Protein AF-A0AAD0PWU6-F1 (afdb_monomer)

Organism: NCBI:txid629260

Sequence (234 aa):
MNPLRVVLLNPCLIATPLNFRKWLRDKLDHYEKAGVVGGERVTGILFLTKQYKGSLGTKSLDKMLKSTLLRRPWVEGFSIVSSEKPLTDEEAQEFLDQVQSDYRIQEQMRELEERDPMPDVDTDEIVDTLLGYLPEQLLADGTIDHQVEPTCVVRKARESDFADTLNGLNGYTPGQWFVMGSNASDQSVRLSSPFENEAEATDYAQREHGTSVFKQAAEIQLAHLREQIETLAS

Structure (mmCIF, N/CA/C/O backbone):
data_AF-A0AAD0PWU6-F1
#
_entry.id   AF-A0AAD0PWU6-F1
#
loop_
_atom_site.group_PDB
_atom_site.id
_atom_site.type_symbol
_atom_site.label_atom_id
_atom_site.label_alt_id
_atom_site.label_comp_id
_atom_site.label_asym_id
_atom_site.label_entity_id
_atom_site.label_seq_id
_atom_site.pdbx_PDB_ins_code
_atom_site.Cartn_x
_atom_site.Cartn_y
_atom_site.Cartn_z
_atom_site.occupancy
_atom_site.B_iso_or_equiv
_atom_site.auth_seq_id
_atom_site.auth_comp_id
_atom_site.auth_asym_id
_atom_site.auth_atom_id
_atom_site.pdbx_PDB_model_num
ATOM 1 N N . MET A 1 1 ? -0.483 -17.530 -9.084 1.00 34.16 1 MET A N 1
ATOM 2 C CA . MET A 1 1 ? -0.760 -16.988 -10.438 1.00 34.16 1 MET A CA 1
ATOM 3 C C . MET A 1 1 ? 0.413 -17.334 -11.354 1.00 34.16 1 MET A C 1
ATOM 5 O O . MET A 1 1 ? 1.472 -17.657 -10.835 1.00 34.16 1 MET A O 1
ATOM 9 N N . ASN A 1 2 ? 0.243 -17.351 -12.682 1.00 33.03 2 ASN A N 1
ATOM 10 C CA . ASN A 1 2 ? 1.374 -17.582 -13.596 1.00 33.03 2 ASN A CA 1
ATOM 11 C C . ASN A 1 2 ? 2.338 -16.383 -13.543 1.00 33.03 2 ASN A C 1
ATOM 13 O O . ASN A 1 2 ? 1.852 -15.253 -13.478 1.00 33.03 2 ASN A O 1
ATOM 17 N N . PRO A 1 3 ? 3.666 -16.597 -13.592 1.00 44.44 3 PRO A N 1
ATOM 18 C CA . PRO A 1 3 ? 4.634 -15.507 -13.567 1.00 44.44 3 PRO A CA 1
ATOM 19 C C . PRO A 1 3 ? 4.356 -14.536 -14.719 1.00 44.44 3 PRO A C 1
ATOM 21 O O . PRO A 1 3 ? 4.195 -14.959 -15.866 1.00 44.44 3 PRO A O 1
ATOM 24 N N . LEU A 1 4 ? 4.289 -13.240 -14.407 1.00 52.53 4 LEU A N 1
ATOM 25 C CA . LEU A 1 4 ? 4.128 -12.158 -15.378 1.00 52.53 4 LEU A CA 1
ATOM 26 C C . LEU A 1 4 ? 5.251 -12.237 -16.420 1.00 52.53 4 LEU A C 1
ATOM 28 O O . LEU A 1 4 ? 6.372 -11.782 -16.191 1.00 52.53 4 LEU A O 1
ATOM 32 N N . ARG A 1 5 ? 4.961 -12.815 -17.588 1.00 70.31 5 ARG A N 1
ATOM 33 C CA . ARG A 1 5 ? 5.891 -12.769 -18.714 1.00 70.31 5 ARG A CA 1
ATOM 34 C C . ARG A 1 5 ? 5.872 -11.369 -19.295 1.00 70.31 5 ARG A C 1
ATOM 36 O O . ARG A 1 5 ? 4.858 -10.900 -19.811 1.00 70.31 5 ARG A O 1
ATOM 43 N N . VAL A 1 6 ? 7.011 -10.698 -19.204 1.00 77.88 6 VAL A N 1
ATOM 44 C CA . VAL A 1 6 ? 7.200 -9.355 -19.741 1.00 77.88 6 VAL A CA 1
ATOM 45 C C . VAL A 1 6 ? 8.147 -9.390 -20.930 1.00 77.88 6 VAL A C 1
ATOM 47 O O . VAL A 1 6 ? 9.069 -10.201 -20.981 1.00 77.88 6 VAL A O 1
ATOM 50 N N . VAL A 1 7 ? 7.922 -8.501 -21.895 1.00 83.88 7 VAL A N 1
ATOM 51 C CA . VAL A 1 7 ? 8.863 -8.263 -22.996 1.00 83.88 7 VAL A CA 1
ATOM 52 C C . VAL A 1 7 ? 9.396 -6.839 -22.914 1.00 83.88 7 VAL A C 1
ATOM 54 O O . VAL A 1 7 ? 8.629 -5.881 -22.787 1.00 83.88 7 VAL A O 1
ATOM 57 N N . LEU A 1 8 ? 10.719 -6.706 -22.983 1.00 83.94 8 LEU A N 1
ATOM 58 C CA . LEU A 1 8 ? 11.417 -5.429 -22.891 1.00 83.94 8 LEU A CA 1
ATOM 59 C C . LEU A 1 8 ? 11.345 -4.677 -24.226 1.00 83.94 8 LEU A C 1
ATOM 61 O O . LEU A 1 8 ? 11.710 -5.185 -25.287 1.00 83.94 8 LEU A O 1
ATOM 65 N N . LEU A 1 9 ? 10.882 -3.430 -24.180 1.00 87.81 9 LEU A N 1
ATOM 66 C CA . LEU A 1 9 ? 10.783 -2.546 -25.334 1.00 87.81 9 LEU A CA 1
ATOM 67 C C . LEU A 1 9 ? 11.529 -1.240 -25.029 1.00 87.81 9 LEU A C 1
ATOM 69 O O . LEU A 1 9 ? 10.985 -0.332 -24.408 1.00 87.81 9 LEU A O 1
ATOM 73 N N . ASN A 1 10 ? 12.766 -1.122 -25.510 1.00 88.69 10 ASN A N 1
ATOM 74 C CA . ASN A 1 10 ? 13.619 0.043 -25.272 1.00 88.69 10 ASN A CA 1
ATOM 75 C C . ASN A 1 10 ? 14.008 0.758 -26.587 1.00 88.69 10 ASN A C 1
ATOM 77 O O . ASN A 1 10 ? 15.042 0.476 -27.189 1.00 88.69 10 ASN A O 1
ATOM 81 N N . PRO A 1 11 ? 13.160 1.662 -27.108 1.00 85.50 11 PRO A N 1
ATOM 82 C CA . PRO A 1 11 ? 13.411 2.334 -28.383 1.00 85.50 11 PRO A CA 1
ATOM 83 C C . PRO A 1 11 ? 14.425 3.481 -28.305 1.00 85.50 11 PRO A C 1
ATOM 85 O O . PRO A 1 11 ? 14.926 3.891 -29.350 1.00 85.50 11 PRO A O 1
ATOM 88 N N . CYS A 1 12 ? 14.700 4.059 -27.130 1.00 79.62 12 CYS A N 1
ATOM 89 C CA . CYS A 1 12 ? 15.300 5.398 -27.029 1.00 79.62 12 CYS A CA 1
ATOM 90 C C . CYS A 1 12 ? 16.729 5.530 -27.574 1.00 79.62 12 CYS A C 1
ATOM 92 O O . CYS A 1 12 ? 17.147 6.652 -27.857 1.00 79.62 12 CYS A O 1
ATOM 94 N N . LEU A 1 13 ? 17.445 4.420 -27.765 1.00 79.38 13 LEU A N 1
ATOM 95 C CA . LEU A 1 13 ? 18.784 4.396 -28.364 1.00 79.38 13 LEU A CA 1
ATOM 96 C C . LEU A 1 13 ? 18.805 3.963 -29.840 1.00 79.38 13 LEU A C 1
ATOM 98 O O . LEU A 1 13 ? 19.805 4.163 -30.522 1.00 79.38 13 LEU A O 1
ATOM 102 N N . ILE A 1 14 ? 17.716 3.380 -30.348 1.00 80.69 14 ILE A N 1
ATOM 103 C CA . ILE A 1 14 ? 17.706 2.647 -31.630 1.00 80.69 14 ILE A CA 1
ATOM 104 C C . ILE A 1 14 ? 16.584 3.068 -32.586 1.00 80.69 14 ILE A C 1
ATOM 106 O O . ILE A 1 14 ? 16.618 2.755 -33.777 1.00 80.69 14 ILE A O 1
ATOM 110 N N . ALA A 1 15 ? 15.586 3.796 -32.092 1.00 84.31 15 ALA A N 1
ATOM 111 C CA . ALA A 1 15 ? 14.447 4.269 -32.860 1.00 84.31 15 ALA A CA 1
ATOM 112 C C . ALA A 1 15 ? 14.184 5.742 -32.557 1.00 84.31 15 ALA A C 1
ATOM 114 O O . ALA A 1 15 ? 14.189 6.170 -31.408 1.00 84.31 15 ALA A O 1
ATOM 115 N N . THR A 1 16 ? 13.878 6.526 -33.582 1.00 86.00 16 THR A N 1
ATOM 116 C CA . THR A 1 16 ? 13.398 7.902 -33.439 1.00 86.00 16 THR A CA 1
ATOM 117 C C . THR A 1 16 ? 11.874 7.921 -33.286 1.00 86.00 16 THR A C 1
ATOM 119 O O . THR A 1 16 ? 11.193 6.989 -33.726 1.00 86.00 16 THR A O 1
ATOM 122 N N . PRO A 1 17 ? 11.279 9.003 -32.752 1.00 86.12 17 PRO A N 1
ATOM 123 C CA . PRO A 1 17 ? 9.821 9.119 -32.674 1.00 86.12 17 PRO A CA 1
ATOM 124 C C . PRO A 1 17 ? 9.106 8.892 -34.022 1.00 86.12 17 PRO A C 1
ATOM 126 O O . PRO A 1 17 ? 8.005 8.349 -34.064 1.00 86.12 17 PRO A O 1
ATOM 129 N N . LEU A 1 18 ? 9.752 9.243 -35.141 1.00 84.06 18 LEU A N 1
ATOM 130 C CA . LEU A 1 18 ? 9.203 9.080 -36.491 1.00 84.06 18 LEU A CA 1
ATOM 131 C C . LEU A 1 18 ? 9.123 7.617 -36.945 1.00 84.06 18 LEU A C 1
ATOM 133 O O . LEU A 1 18 ? 8.189 7.244 -37.656 1.00 84.06 18 LEU A O 1
ATOM 137 N N . ASN A 1 19 ? 10.088 6.781 -36.555 1.00 87.88 19 ASN A N 1
ATOM 138 C CA . ASN A 1 19 ? 10.131 5.372 -36.954 1.00 87.88 19 ASN A CA 1
ATOM 139 C C . ASN A 1 19 ? 9.641 4.413 -35.853 1.00 87.88 19 ASN A C 1
ATOM 141 O O . ASN A 1 19 ? 9.528 3.212 -36.112 1.00 87.88 19 ASN A O 1
ATOM 145 N N . PHE A 1 20 ? 9.260 4.939 -34.682 1.00 90.56 20 PHE A N 1
ATOM 146 C CA . PHE A 1 20 ? 8.778 4.187 -33.520 1.00 90.56 20 PHE A CA 1
ATOM 147 C C . PHE A 1 20 ? 7.741 3.117 -33.876 1.00 90.56 20 PHE A C 1
ATOM 149 O O . PHE A 1 20 ? 7.849 1.969 -33.460 1.00 90.56 20 PHE A O 1
ATOM 156 N N . ARG A 1 21 ? 6.747 3.458 -34.704 1.00 89.38 21 ARG A N 1
ATOM 157 C CA . ARG A 1 21 ? 5.675 2.522 -35.078 1.00 89.38 21 ARG A CA 1
ATOM 158 C C . ARG A 1 21 ? 6.177 1.313 -35.865 1.00 89.38 21 ARG A C 1
ATOM 160 O O . ARG A 1 21 ? 5.641 0.216 -35.714 1.00 89.38 21 ARG A O 1
ATOM 167 N N . LYS A 1 22 ? 7.143 1.535 -36.758 1.00 90.75 22 LYS A N 1
ATOM 168 C CA . LYS A 1 22 ? 7.770 0.463 -37.532 1.00 90.75 22 LYS A CA 1
ATOM 169 C C . LYS A 1 22 ? 8.629 -0.385 -36.599 1.00 90.75 22 LYS A C 1
ATOM 171 O O . LYS A 1 22 ? 8.432 -1.590 -36.546 1.00 90.75 22 LYS A O 1
ATOM 176 N N . TRP A 1 23 ? 9.471 0.264 -35.800 1.00 93.06 23 TRP A N 1
ATOM 177 C CA . TRP A 1 23 ? 10.320 -0.401 -34.817 1.00 93.06 23 TRP A CA 1
ATOM 178 C C . TRP A 1 23 ? 9.523 -1.292 -33.852 1.00 93.06 23 TRP A C 1
ATOM 180 O O . TRP A 1 23 ? 9.857 -2.460 -33.686 1.00 93.06 23 TRP A O 1
ATOM 190 N N . LEU A 1 24 ? 8.426 -0.782 -33.281 1.00 91.75 24 LEU A N 1
ATOM 191 C CA . LEU A 1 24 ? 7.579 -1.529 -32.347 1.00 91.75 24 LEU A CA 1
ATOM 192 C C . LEU A 1 24 ? 7.010 -2.789 -33.003 1.00 91.75 24 LEU A C 1
ATOM 194 O O . LEU A 1 24 ? 6.984 -3.857 -32.398 1.00 91.75 24 LEU A O 1
ATOM 198 N N . ARG A 1 25 ? 6.569 -2.676 -34.259 1.00 91.62 25 ARG A N 1
ATOM 199 C CA . ARG A 1 25 ? 6.074 -3.822 -35.023 1.00 91.62 25 ARG A CA 1
ATOM 200 C C . ARG A 1 25 ? 7.171 -4.864 -35.212 1.00 91.62 25 ARG A C 1
ATOM 202 O O . ARG A 1 25 ? 6.935 -6.015 -34.855 1.00 91.62 25 ARG A O 1
ATOM 209 N N . ASP A 1 26 ? 8.327 -4.437 -35.715 1.00 91.56 26 ASP A N 1
ATOM 210 C CA . ASP A 1 26 ? 9.456 -5.305 -36.053 1.00 91.56 26 ASP A CA 1
ATOM 211 C C . ASP A 1 26 ? 9.999 -6.020 -34.802 1.00 91.56 26 ASP A C 1
ATOM 213 O O . ASP A 1 26 ? 10.274 -7.219 -34.836 1.00 91.56 26 ASP A O 1
ATOM 217 N N . LYS A 1 27 ? 10.085 -5.316 -33.665 1.00 88.31 27 LYS A N 1
ATOM 218 C CA . LYS A 1 27 ? 10.531 -5.886 -32.384 1.00 88.31 27 LYS A CA 1
ATOM 219 C C . LYS A 1 27 ? 9.545 -6.930 -31.851 1.00 88.31 27 LYS A C 1
ATOM 221 O O . LYS A 1 27 ? 9.963 -7.993 -31.408 1.00 88.31 27 LYS A O 1
ATOM 226 N N . LEU A 1 28 ? 8.240 -6.672 -31.937 1.00 89.94 28 LEU A N 1
ATOM 227 C CA . LEU A 1 28 ? 7.225 -7.648 -31.525 1.00 89.94 28 LEU A CA 1
ATOM 228 C C . LEU A 1 28 ? 7.170 -8.863 -32.467 1.00 89.94 28 LEU A C 1
ATOM 230 O O . LEU A 1 28 ? 7.013 -9.982 -31.991 1.00 89.94 28 LEU A O 1
ATOM 234 N N . ASP A 1 29 ? 7.367 -8.671 -33.777 1.00 89.00 29 ASP A N 1
ATOM 235 C CA . ASP A 1 29 ? 7.507 -9.784 -34.732 1.00 89.00 29 ASP A CA 1
ATOM 236 C C . ASP A 1 29 ? 8.734 -10.642 -34.420 1.00 89.00 29 ASP A C 1
ATOM 238 O O . ASP A 1 29 ? 8.704 -11.860 -34.590 1.00 89.00 29 ASP A O 1
ATOM 242 N N . HIS A 1 30 ? 9.823 -10.015 -33.973 1.00 87.75 30 HIS A N 1
ATOM 243 C CA . HIS A 1 30 ? 11.014 -10.732 -33.541 1.00 87.75 30 HIS A CA 1
ATOM 244 C C . HIS A 1 30 ? 10.723 -11.618 -32.323 1.00 87.75 30 HIS A C 1
ATOM 246 O O . HIS A 1 30 ? 11.070 -12.794 -32.359 1.00 87.75 30 HIS A O 1
ATOM 252 N N . TYR A 1 31 ? 10.030 -11.107 -31.298 1.00 85.06 31 TYR A N 1
ATOM 253 C CA . TYR A 1 31 ? 9.632 -11.910 -30.131 1.00 85.06 31 TYR A CA 1
ATOM 254 C C . TYR A 1 31 ? 8.728 -13.090 -30.495 1.00 85.06 31 TYR A C 1
ATOM 256 O O . TYR A 1 31 ? 8.906 -14.192 -29.975 1.00 85.06 31 TYR A O 1
ATOM 264 N N . GLU A 1 32 ? 7.796 -12.870 -31.419 1.00 84.06 32 GLU A N 1
ATOM 265 C CA . GLU A 1 32 ? 6.898 -13.907 -31.924 1.00 84.06 32 GLU A CA 1
ATOM 266 C C . GLU A 1 32 ? 7.663 -15.016 -32.654 1.00 84.06 32 GLU A C 1
ATOM 268 O O . GLU A 1 32 ? 7.503 -16.196 -32.346 1.00 84.06 32 GLU A O 1
ATOM 273 N N . LYS A 1 33 ? 8.572 -14.645 -33.561 1.00 84.88 33 LYS A N 1
ATOM 274 C CA . LYS A 1 33 ? 9.395 -15.598 -34.325 1.00 84.88 33 LYS A CA 1
ATOM 275 C C . LYS A 1 33 ? 10.442 -16.314 -33.479 1.00 84.88 33 LYS A C 1
ATOM 277 O O . LYS A 1 33 ? 10.762 -17.462 -33.766 1.00 84.88 33 LYS A O 1
ATOM 282 N N . ALA A 1 34 ? 10.982 -15.645 -32.465 1.00 80.62 34 ALA A N 1
ATOM 283 C CA . ALA A 1 34 ? 11.964 -16.214 -31.547 1.00 80.62 34 ALA A CA 1
ATOM 284 C C . ALA A 1 34 ? 11.338 -17.178 -30.522 1.00 80.62 34 ALA A C 1
ATOM 286 O O . ALA A 1 34 ? 12.056 -17.746 -29.706 1.00 80.62 34 ALA A O 1
ATOM 287 N N . GLY A 1 35 ? 10.012 -17.364 -30.540 1.00 72.94 35 GLY A N 1
ATOM 288 C CA . GLY A 1 35 ? 9.316 -18.289 -29.644 1.00 72.94 35 GLY A CA 1
ATOM 289 C C . GLY A 1 35 ? 9.224 -17.811 -28.193 1.00 72.94 35 GLY A C 1
ATOM 290 O O . GLY A 1 35 ? 8.770 -18.564 -27.338 1.00 72.94 35 GLY A O 1
ATOM 291 N N . VAL A 1 36 ? 9.589 -16.556 -27.911 1.00 71.06 36 VAL A N 1
ATOM 292 C CA . VAL A 1 36 ? 9.588 -15.972 -26.554 1.00 71.06 36 VAL A CA 1
ATOM 293 C C . VAL A 1 36 ? 8.176 -15.950 -25.948 1.00 71.06 36 VAL A C 1
ATOM 295 O O . VAL A 1 36 ? 8.002 -16.028 -24.735 1.00 71.06 36 VAL A O 1
ATOM 298 N N . VAL A 1 37 ? 7.151 -15.897 -26.801 1.00 69.06 37 VAL A N 1
ATOM 299 C CA . VAL A 1 37 ? 5.742 -15.737 -26.411 1.00 69.06 37 VAL A CA 1
ATOM 300 C C . VAL A 1 37 ? 4.955 -17.037 -26.266 1.00 69.06 37 VAL A C 1
ATOM 302 O O . VAL A 1 37 ? 3.853 -16.971 -25.750 1.00 69.06 37 VAL A O 1
ATOM 305 N N . GLY A 1 38 ? 5.483 -18.199 -26.675 1.00 60.31 38 GLY A N 1
ATOM 306 C CA . GLY A 1 38 ? 5.036 -19.555 -26.283 1.00 60.31 38 GLY A CA 1
ATOM 307 C C . GLY A 1 38 ? 3.534 -19.906 -26.171 1.00 60.31 38 GLY A C 1
ATOM 308 O O . GLY A 1 38 ? 3.227 -20.924 -25.563 1.00 60.31 38 GLY A O 1
ATOM 309 N N . GLY A 1 39 ? 2.598 -19.111 -26.704 1.00 62.66 39 GLY A N 1
ATOM 310 C CA . GLY A 1 39 ? 1.153 -19.249 -26.453 1.00 62.66 39 GLY A CA 1
ATOM 311 C C . GLY A 1 39 ? 0.639 -18.584 -25.163 1.00 62.66 39 GLY A C 1
ATOM 312 O O . GLY A 1 39 ? -0.544 -18.704 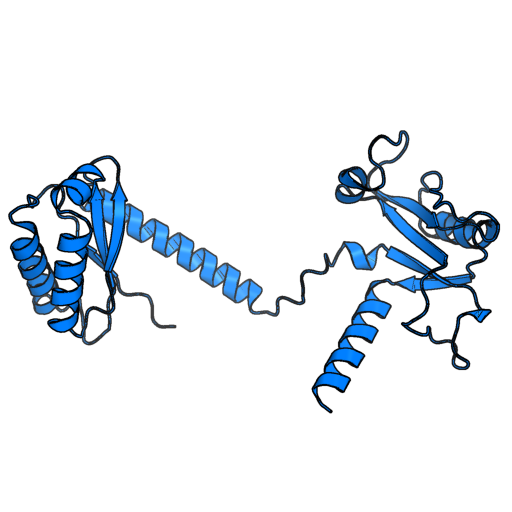-24.852 1.00 62.66 39 GLY A O 1
ATOM 313 N N . GLU A 1 40 ? 1.487 -17.866 -24.428 1.00 69.12 40 GLU A N 1
ATOM 314 C CA . GLU A 1 40 ? 1.138 -17.166 -23.188 1.00 69.12 40 GLU A CA 1
ATOM 315 C C . GLU A 1 40 ? 0.841 -15.677 -23.438 1.00 69.12 40 GLU A C 1
ATOM 317 O O . GLU A 1 40 ? 1.318 -15.076 -24.405 1.00 69.12 40 GLU A O 1
ATOM 322 N N . ARG A 1 41 ? 0.034 -15.069 -22.557 1.00 77.88 41 ARG A N 1
ATOM 323 C CA . ARG A 1 41 ? -0.198 -13.618 -22.554 1.00 77.88 41 ARG A CA 1
ATOM 324 C C . ARG A 1 41 ? 0.995 -12.915 -21.917 1.00 77.88 41 ARG A C 1
ATOM 326 O O . ARG A 1 41 ? 1.445 -13.332 -20.855 1.00 77.88 41 ARG A O 1
ATOM 333 N N . VAL A 1 42 ? 1.492 -11.857 -22.555 1.00 81.31 42 VAL A N 1
ATOM 334 C CA . VAL A 1 42 ? 2.652 -11.098 -22.068 1.00 81.31 42 VAL A CA 1
ATOM 335 C C . VAL A 1 42 ? 2.360 -9.603 -21.998 1.00 81.31 42 VAL A C 1
ATOM 337 O O . VAL A 1 42 ? 1.594 -9.062 -22.801 1.00 81.31 42 VAL A O 1
ATOM 340 N N . THR A 1 43 ? 3.024 -8.916 -21.074 1.00 84.06 43 THR A N 1
ATOM 341 C CA . THR A 1 43 ? 2.965 -7.452 -20.956 1.00 84.06 43 THR A CA 1
ATOM 342 C C . THR A 1 43 ? 4.218 -6.816 -21.555 1.00 84.06 43 THR A C 1
ATOM 344 O O . THR A 1 43 ? 5.342 -7.190 -21.228 1.00 84.06 43 THR A O 1
ATOM 347 N N . GLY A 1 44 ? 4.052 -5.836 -22.445 1.00 83.62 44 GLY A N 1
ATOM 348 C CA . GLY A 1 44 ? 5.178 -5.084 -23.002 1.00 83.62 44 GLY A CA 1
ATOM 349 C C . GLY A 1 44 ? 5.585 -3.929 -22.093 1.00 83.62 44 GLY A C 1
ATOM 350 O O . GLY A 1 44 ? 4.775 -3.034 -21.851 1.00 83.62 44 GLY A O 1
ATOM 351 N N . ILE A 1 45 ? 6.834 -3.896 -21.630 1.00 87.38 45 ILE A N 1
ATOM 352 C CA . ILE A 1 45 ? 7.350 -2.774 -20.835 1.00 87.38 45 ILE A CA 1
ATOM 353 C C . ILE A 1 45 ? 8.139 -1.840 -21.744 1.00 87.38 45 ILE A C 1
ATOM 355 O O . ILE A 1 45 ? 9.178 -2.210 -22.286 1.00 87.38 45 ILE A O 1
ATOM 359 N N . LEU A 1 46 ? 7.613 -0.633 -21.935 1.00 88.62 46 LEU A N 1
ATOM 360 C CA . LEU A 1 46 ? 8.142 0.372 -22.843 1.00 88.62 46 LEU A CA 1
ATOM 361 C C . LEU A 1 46 ? 8.926 1.445 -22.082 1.00 88.62 46 LEU A C 1
ATOM 363 O O . LEU A 1 46 ? 8.335 2.264 -21.378 1.00 88.62 46 LEU A O 1
ATOM 367 N N . PHE A 1 47 ? 10.240 1.487 -22.282 1.00 87.00 47 PHE A N 1
ATOM 368 C CA . PHE A 1 47 ? 11.129 2.475 -21.673 1.00 87.00 47 PHE A CA 1
ATOM 369 C C . PHE A 1 47 ? 11.261 3.695 -22.580 1.00 87.00 47 PHE A C 1
ATOM 371 O O . PHE A 1 47 ? 11.847 3.623 -23.658 1.00 87.00 47 PHE A O 1
ATOM 378 N N . LEU A 1 48 ? 10.687 4.824 -22.164 1.00 88.31 48 LEU A N 1
ATOM 379 C CA . LEU A 1 48 ? 10.734 6.078 -22.915 1.00 88.31 48 LEU A CA 1
ATOM 380 C C . LEU A 1 48 ? 11.312 7.199 -22.062 1.00 88.31 48 LEU A C 1
ATOM 382 O O . LEU A 1 48 ? 10.926 7.358 -20.909 1.00 88.31 48 LEU A O 1
ATOM 386 N N . THR A 1 49 ? 12.117 8.085 -22.645 1.00 87.06 49 THR A N 1
ATOM 387 C CA . THR A 1 49 ? 12.418 9.344 -21.954 1.00 87.06 49 THR A CA 1
ATOM 388 C C . THR A 1 49 ? 11.210 10.280 -21.959 1.00 87.06 49 THR A C 1
ATOM 390 O O . THR A 1 49 ? 10.371 10.238 -22.871 1.00 87.06 49 THR A O 1
ATOM 393 N N . LYS A 1 50 ? 11.136 11.197 -20.983 1.00 87.00 50 LYS A N 1
ATOM 394 C CA . LYS A 1 50 ? 10.107 12.260 -20.950 1.00 87.00 50 LYS A CA 1
ATOM 395 C C . LYS A 1 50 ? 10.049 13.036 -22.277 1.00 87.00 50 LYS A C 1
ATOM 397 O O . LYS A 1 50 ? 8.965 13.267 -22.815 1.00 87.00 50 LYS A O 1
ATOM 402 N N . GLN A 1 51 ? 11.210 13.373 -22.844 1.00 85.00 51 GLN A N 1
ATOM 403 C CA . GLN A 1 51 ? 11.318 14.095 -24.116 1.00 85.00 51 GLN A CA 1
ATOM 404 C C . GLN A 1 51 ? 10.836 13.255 -25.308 1.00 85.00 51 GLN A C 1
ATOM 406 O O . GLN A 1 51 ? 10.135 13.765 -26.185 1.00 85.00 51 GLN A O 1
ATOM 411 N N . TYR A 1 52 ? 11.161 11.961 -25.333 1.00 87.25 52 TYR A N 1
ATOM 412 C CA . TYR A 1 52 ? 10.733 11.046 -26.391 1.00 87.25 52 TYR A CA 1
ATOM 413 C C . TYR A 1 52 ? 9.212 10.861 -26.392 1.00 87.25 52 TYR A C 1
ATOM 415 O O . TYR A 1 52 ? 8.557 10.997 -27.429 1.00 87.25 52 TYR A O 1
ATOM 423 N N . LYS A 1 53 ? 8.634 10.633 -25.207 1.00 85.50 53 LYS A N 1
ATOM 424 C CA . LYS A 1 53 ? 7.183 10.551 -24.998 1.00 85.50 53 LYS A CA 1
ATOM 425 C C . LYS A 1 53 ? 6.483 11.849 -25.408 1.00 85.50 53 LYS A C 1
ATOM 427 O O . LYS A 1 53 ? 5.463 11.798 -26.095 1.00 85.50 53 LYS A O 1
ATOM 432 N N . GLY A 1 54 ? 7.051 13.000 -25.040 1.00 85.25 54 GLY A N 1
ATOM 433 C CA . GLY A 1 54 ? 6.552 14.316 -25.446 1.00 85.25 54 GLY A CA 1
ATOM 434 C C . GLY A 1 54 ? 6.551 14.507 -26.964 1.00 85.25 54 GLY A C 1
ATOM 435 O O . GLY A 1 54 ? 5.556 14.959 -27.521 1.00 85.25 54 GLY A O 1
ATOM 436 N N . SER A 1 55 ? 7.620 14.078 -27.638 1.00 87.25 55 SER A N 1
ATOM 437 C CA . SER A 1 55 ? 7.776 14.201 -29.096 1.00 87.25 55 SER A CA 1
ATOM 438 C C . SER A 1 55 ? 6.800 13.320 -29.883 1.00 87.25 55 SER A C 1
ATOM 440 O O . SER A 1 55 ? 6.353 13.701 -30.961 1.00 87.25 55 SER A O 1
ATOM 442 N N . LEU A 1 56 ? 6.444 12.146 -29.350 1.00 87.06 56 LEU A N 1
ATOM 443 C CA . LEU A 1 56 ? 5.398 11.292 -29.923 1.00 87.06 56 LEU A CA 1
ATOM 444 C C . LEU A 1 56 ? 3.992 11.866 -29.703 1.00 87.06 56 LEU A C 1
ATOM 446 O O . LEU A 1 56 ? 3.120 11.708 -30.557 1.00 87.06 56 LEU A O 1
ATOM 450 N N . GLY A 1 57 ? 3.773 12.507 -28.554 1.00 86.19 57 GLY A N 1
ATOM 451 C CA . GLY A 1 57 ? 2.475 12.990 -28.100 1.00 86.19 57 GLY A CA 1
ATOM 452 C C . GLY A 1 57 ? 1.609 11.874 -27.505 1.00 86.19 57 GLY A C 1
ATOM 453 O O . GLY A 1 57 ? 1.373 10.835 -28.123 1.00 86.19 57 GLY A O 1
ATOM 454 N N . THR A 1 58 ? 1.061 12.109 -26.310 1.00 85.44 58 THR A N 1
ATOM 455 C CA . THR A 1 58 ? 0.339 11.100 -25.508 1.00 85.44 58 THR A CA 1
ATOM 456 C C . THR A 1 58 ? -0.813 10.430 -26.261 1.00 85.44 58 THR A C 1
ATOM 458 O O . THR A 1 58 ? -0.934 9.209 -26.237 1.00 85.44 58 THR A O 1
ATOM 461 N N . LYS A 1 59 ? -1.631 11.205 -26.990 1.00 87.00 59 LYS A N 1
ATOM 462 C CA . LYS A 1 59 ? -2.762 10.672 -27.775 1.00 87.00 59 LYS A CA 1
ATOM 463 C C . LYS A 1 59 ? -2.307 9.792 -28.943 1.00 87.00 59 LYS A C 1
ATOM 465 O O . LYS A 1 59 ? -2.958 8.802 -29.265 1.00 87.00 59 LYS A O 1
ATOM 470 N N . SER A 1 60 ? -1.206 10.166 -29.595 1.00 88.06 60 SER A N 1
ATOM 471 C CA . SER A 1 60 ? -0.650 9.409 -30.720 1.00 88.06 60 SER A CA 1
ATOM 472 C C . SER A 1 60 ? -0.051 8.092 -30.233 1.00 88.06 60 SER A C 1
ATOM 474 O O . SER A 1 60 ? -0.332 7.037 -30.802 1.00 88.06 60 SER A O 1
ATOM 476 N N . LEU A 1 61 ? 0.708 8.145 -29.133 1.00 89.25 61 LEU A N 1
ATOM 477 C CA . LEU A 1 61 ? 1.278 6.973 -28.476 1.00 89.25 61 LEU A CA 1
ATOM 478 C C . LEU A 1 61 ? 0.185 5.987 -28.046 1.00 89.25 61 LEU A C 1
ATOM 480 O O . LEU A 1 61 ? 0.232 4.830 -28.454 1.00 89.25 61 LEU A O 1
ATOM 484 N N . ASP A 1 62 ? -0.841 6.450 -27.329 1.00 89.44 62 ASP A N 1
ATOM 485 C CA . ASP A 1 62 ? -1.974 5.613 -26.905 1.00 89.44 62 ASP A CA 1
ATOM 486 C C . ASP A 1 62 ? -2.674 4.940 -28.098 1.00 89.44 62 ASP A C 1
ATOM 488 O O . ASP A 1 62 ? -2.888 3.726 -28.112 1.00 89.44 62 ASP A O 1
ATOM 492 N N . LYS A 1 63 ? -2.937 5.700 -29.170 1.00 91.25 63 LYS A N 1
ATOM 493 C CA . LYS A 1 63 ? -3.524 5.161 -30.406 1.00 91.25 63 LYS A CA 1
ATOM 494 C C . LYS A 1 63 ? -2.643 4.086 -31.050 1.00 91.25 63 LYS A C 1
ATOM 496 O O . LYS A 1 63 ? -3.167 3.097 -31.568 1.00 91.25 63 LYS A O 1
ATOM 501 N N . MET A 1 64 ? -1.321 4.262 -31.051 1.00 90.62 64 MET A N 1
ATOM 502 C CA . MET A 1 64 ? -0.385 3.271 -31.590 1.00 90.62 64 MET A CA 1
ATOM 503 C C . MET A 1 64 ? -0.354 1.992 -30.752 1.00 90.62 64 MET A C 1
ATOM 505 O O . MET A 1 64 ? -0.399 0.904 -31.330 1.00 90.62 64 MET A O 1
ATOM 509 N N . LEU A 1 65 ? -0.331 2.110 -29.424 1.00 92.00 65 LEU A N 1
ATOM 510 C CA . LEU A 1 65 ? -0.319 0.965 -28.512 1.00 92.00 65 LEU A CA 1
ATOM 511 C C . LEU A 1 65 ? -1.634 0.182 -28.592 1.00 92.00 65 LEU A C 1
ATOM 513 O O . LEU A 1 65 ? -1.605 -1.014 -28.870 1.00 92.00 65 LEU A O 1
ATOM 517 N N . LYS A 1 66 ? -2.792 0.853 -28.518 1.00 90.94 66 LYS A N 1
ATOM 518 C CA . LYS A 1 66 ? -4.115 0.217 -28.695 1.00 90.94 66 LYS A CA 1
ATOM 519 C C . LYS A 1 66 ? -4.255 -0.478 -30.046 1.00 90.94 66 LYS A C 1
ATOM 521 O O . LYS A 1 66 ? -4.714 -1.613 -30.123 1.00 90.94 66 LYS A O 1
ATOM 526 N N . SER A 1 67 ? -3.800 0.169 -31.122 1.00 90.75 67 SER A N 1
ATOM 527 C CA . SER A 1 67 ? -3.776 -0.449 -32.454 1.00 90.75 67 SER A CA 1
ATOM 528 C C . SER A 1 67 ? -2.876 -1.685 -32.523 1.00 90.75 67 SER A C 1
ATOM 530 O O . SER A 1 67 ? -3.083 -2.510 -33.412 1.00 90.75 67 SER A O 1
ATOM 532 N N . THR A 1 68 ? -1.860 -1.782 -31.667 1.00 89.06 68 THR A N 1
ATOM 533 C CA . THR A 1 68 ? -0.945 -2.927 -31.605 1.00 89.06 68 THR A CA 1
ATOM 534 C C . THR A 1 68 ? -1.575 -4.076 -30.823 1.00 89.06 68 THR A C 1
ATOM 536 O O . THR A 1 68 ? -1.554 -5.196 -31.324 1.00 89.06 68 THR A O 1
ATOM 539 N N . LEU A 1 69 ? -2.231 -3.792 -29.690 1.00 87.19 69 LEU A N 1
ATOM 540 C CA . LEU A 1 69 ? -2.988 -4.780 -28.903 1.00 87.19 69 LEU A CA 1
ATOM 541 C C . LEU A 1 69 ? -4.060 -5.483 -29.748 1.00 87.19 69 LEU A C 1
ATOM 543 O O . LEU A 1 69 ? -4.145 -6.704 -29.759 1.00 87.19 69 LEU A O 1
ATOM 547 N N . LEU A 1 70 ? -4.808 -4.727 -30.562 1.00 86.56 70 LEU A N 1
ATOM 548 C CA . LEU A 1 70 ? -5.822 -5.296 -31.464 1.00 86.56 70 LEU A CA 1
ATOM 549 C C . LEU A 1 70 ? -5.255 -6.285 -32.494 1.00 86.56 70 LEU A C 1
ATOM 551 O O . LEU A 1 70 ? -5.978 -7.143 -32.987 1.00 86.56 70 LEU A O 1
ATOM 555 N N . ARG A 1 71 ? -3.982 -6.133 -32.873 1.00 87.31 71 ARG A N 1
ATOM 556 C CA . ARG A 1 71 ? -3.329 -6.967 -33.895 1.00 87.31 71 ARG A CA 1
ATOM 557 C C . ARG A 1 71 ? -2.547 -8.130 -33.303 1.00 87.31 71 ARG A C 1
ATOM 559 O O . ARG A 1 71 ? -2.178 -9.028 -34.051 1.00 87.31 71 ARG A O 1
ATOM 566 N N . ARG A 1 72 ? -2.260 -8.095 -32.002 1.00 85.81 72 ARG A N 1
ATOM 567 C CA . ARG A 1 72 ? -1.433 -9.082 -31.308 1.00 85.81 72 ARG A CA 1
ATOM 568 C C . ARG A 1 72 ? -2.149 -9.533 -30.036 1.00 85.81 72 ARG A C 1
ATOM 570 O O . ARG A 1 72 ? -1.872 -8.988 -28.973 1.00 85.81 72 ARG A O 1
ATOM 577 N N . PRO A 1 73 ? -3.041 -10.537 -30.134 1.00 83.00 73 PRO A N 1
ATOM 578 C CA . PRO A 1 73 ? -3.838 -11.021 -29.002 1.00 83.00 73 PRO A CA 1
ATOM 579 C C . PRO A 1 73 ? -3.006 -11.578 -27.840 1.00 83.00 73 PRO A C 1
ATOM 581 O O . PRO A 1 73 ? -3.511 -11.711 -26.730 1.00 83.00 73 PRO A O 1
ATOM 584 N N . TRP A 1 74 ? -1.743 -11.928 -28.103 1.00 84.44 74 TRP A N 1
ATOM 585 C CA . TRP A 1 74 ? -0.792 -12.391 -27.097 1.00 84.44 74 TRP A CA 1
ATOM 586 C C . TRP A 1 74 ? -0.230 -11.255 -26.229 1.00 84.44 74 TRP A C 1
ATOM 588 O O . TRP A 1 74 ? 0.304 -11.523 -25.158 1.00 84.44 74 TRP A O 1
ATOM 598 N N . VAL A 1 75 ? -0.357 -9.993 -26.651 1.00 85.44 75 VAL A N 1
ATOM 599 C CA . VAL A 1 75 ? 0.005 -8.841 -25.818 1.00 85.44 75 VAL A CA 1
ATOM 600 C C . VAL A 1 75 ? -1.209 -8.452 -24.983 1.00 85.44 75 VAL A C 1
ATOM 602 O O . VAL A 1 75 ? -2.217 -7.998 -25.522 1.00 85.44 75 VAL A O 1
ATOM 605 N N . GLU A 1 76 ? -1.106 -8.601 -23.669 1.00 84.69 76 GLU A N 1
ATOM 606 C CA . GLU A 1 76 ? -2.164 -8.217 -22.731 1.00 84.69 76 GLU A CA 1
ATOM 607 C C . GLU A 1 76 ? -2.259 -6.696 -22.579 1.00 84.69 76 GLU A C 1
ATOM 609 O O . GLU A 1 76 ? -3.346 -6.119 -22.570 1.00 84.69 76 GLU A O 1
ATOM 614 N N . GLY A 1 77 ? -1.107 -6.032 -22.522 1.00 87.31 77 GLY A N 1
ATOM 615 C CA . GLY A 1 77 ? -1.029 -4.598 -22.309 1.00 87.31 77 GLY A CA 1
ATOM 616 C C . GLY A 1 77 ? 0.373 -4.043 -22.509 1.00 87.31 77 GLY A C 1
ATOM 617 O O . GLY A 1 77 ? 1.334 -4.773 -22.764 1.00 87.31 77 GLY A O 1
ATOM 618 N N . PHE A 1 78 ? 0.477 -2.721 -22.381 1.00 84.50 78 PHE A N 1
ATOM 619 C CA . PHE A 1 78 ? 1.749 -2.011 -22.355 1.00 84.50 78 PHE A CA 1
ATOM 620 C C . PHE A 1 78 ? 1.850 -1.181 -21.079 1.00 84.50 78 PHE A C 1
ATOM 622 O O . PHE A 1 78 ? 0.946 -0.399 -20.788 1.00 84.50 78 PHE A O 1
ATOM 629 N N . SER A 1 79 ? 2.969 -1.298 -20.369 1.00 84.88 79 SER A N 1
ATOM 630 C CA . SER A 1 79 ? 3.343 -0.369 -19.300 1.00 84.88 79 SER A CA 1
ATOM 631 C C . SER A 1 79 ? 4.440 0.558 -19.808 1.00 84.88 79 SER A C 1
ATOM 633 O O . SER A 1 79 ? 5.339 0.114 -20.517 1.00 84.88 79 SER A O 1
ATOM 635 N N . ILE A 1 80 ? 4.363 1.851 -19.490 1.00 87.25 80 ILE A N 1
ATOM 636 C CA . ILE A 1 80 ? 5.353 2.839 -19.938 1.00 87.25 80 ILE A CA 1
ATOM 637 C C . ILE A 1 80 ? 6.172 3.292 -18.738 1.00 87.25 80 ILE A C 1
ATOM 639 O O . ILE A 1 80 ? 5.665 4.015 -17.880 1.00 87.25 80 ILE A O 1
ATOM 643 N N . VAL A 1 81 ? 7.458 2.960 -18.740 1.00 84.44 81 VAL A N 1
ATOM 644 C CA . VAL A 1 81 ? 8.428 3.464 -17.768 1.00 84.44 81 VAL A CA 1
ATOM 645 C C . VAL A 1 81 ? 9.052 4.730 -18.343 1.00 84.44 81 VAL A C 1
ATOM 647 O O . VAL A 1 81 ? 9.597 4.725 -19.447 1.00 84.44 81 VAL A O 1
ATOM 650 N N . SER A 1 82 ? 8.908 5.845 -17.623 1.00 86.12 82 SER A N 1
ATOM 651 C CA . SER A 1 82 ? 9.440 7.140 -18.057 1.00 86.12 82 SER A CA 1
ATOM 652 C C . SER A 1 82 ? 10.771 7.436 -17.370 1.00 86.12 82 SER A C 1
ATOM 654 O O . SER A 1 82 ? 10.787 7.642 -16.161 1.00 86.12 82 SER A O 1
ATOM 656 N N . SER A 1 83 ? 11.860 7.516 -18.132 1.00 83.06 83 SER A N 1
ATOM 657 C CA . SER A 1 83 ? 13.196 7.859 -17.628 1.00 83.06 83 SER A CA 1
ATOM 658 C C . SER A 1 83 ? 13.599 9.296 -17.989 1.00 83.06 83 SER A C 1
ATOM 660 O O . SER A 1 83 ? 12.986 9.961 -18.835 1.00 83.06 83 SER A O 1
ATOM 662 N N . GLU A 1 84 ? 14.637 9.817 -17.334 1.00 83.62 84 GLU A N 1
ATOM 663 C CA . GLU A 1 84 ? 15.197 11.134 -17.678 1.00 83.62 84 GLU A CA 1
ATOM 664 C C . GLU A 1 84 ? 16.166 11.061 -18.858 1.00 83.62 84 GLU A C 1
ATOM 666 O O . GLU A 1 84 ? 16.175 11.951 -19.709 1.00 83.62 84 GLU A O 1
ATOM 671 N N . LYS A 1 85 ? 16.933 9.972 -18.944 1.00 84.62 85 LYS A N 1
ATOM 672 C CA . LYS A 1 85 ? 17.891 9.694 -20.017 1.00 84.62 85 LYS A CA 1
ATOM 673 C C . LYS A 1 85 ? 17.567 8.355 -20.687 1.00 84.62 85 LYS A C 1
ATOM 675 O O . LYS A 1 85 ? 16.937 7.509 -20.049 1.00 84.62 85 LYS A O 1
ATOM 680 N N . PRO A 1 86 ? 17.934 8.167 -21.968 1.00 85.06 86 PRO A N 1
ATOM 681 C CA . PRO A 1 86 ? 17.827 6.866 -22.620 1.00 85.06 86 PRO A CA 1
ATOM 682 C C . PRO A 1 86 ? 18.594 5.822 -21.808 1.00 85.06 86 PRO A C 1
ATOM 684 O O . PRO A 1 86 ? 19.732 6.093 -21.435 1.00 85.06 86 PRO A O 1
ATOM 687 N N . LEU A 1 87 ? 17.963 4.682 -21.541 1.00 84.69 87 LEU A N 1
ATOM 688 C CA . LEU A 1 87 ? 18.605 3.550 -20.876 1.00 84.69 87 LEU A CA 1
ATOM 689 C C . LEU A 1 87 ? 19.201 2.612 -21.926 1.00 84.69 87 LEU A C 1
ATOM 691 O O . LEU A 1 87 ? 18.660 2.523 -23.037 1.00 84.69 87 LEU A O 1
ATOM 695 N N . THR A 1 88 ? 20.279 1.908 -21.595 1.00 86.81 88 THR A N 1
ATOM 696 C CA . THR A 1 88 ? 20.735 0.757 -22.390 1.00 86.81 88 THR A CA 1
ATOM 697 C C . THR A 1 88 ? 19.806 -0.443 -22.200 1.00 86.81 88 THR A C 1
ATOM 699 O O . THR A 1 88 ? 18.938 -0.442 -21.324 1.00 86.81 88 THR A O 1
ATOM 702 N N . ASP A 1 89 ? 19.936 -1.458 -23.058 1.00 80.19 89 ASP A N 1
ATOM 703 C CA . ASP A 1 89 ? 19.147 -2.686 -22.910 1.00 80.19 89 ASP A CA 1
ATOM 704 C C . ASP A 1 89 ? 19.531 -3.430 -21.620 1.00 80.19 89 ASP A C 1
ATOM 706 O O . ASP A 1 89 ? 18.652 -4.000 -20.979 1.00 80.19 89 ASP A O 1
ATOM 710 N N . GLU A 1 90 ? 20.798 -3.355 -21.196 1.00 83.12 90 GLU A N 1
ATOM 711 C CA . GLU A 1 90 ? 21.271 -3.888 -19.913 1.00 83.12 90 GLU A CA 1
ATOM 712 C C . GLU A 1 90 ? 20.640 -3.152 -18.723 1.00 83.12 90 GLU A C 1
ATOM 714 O O . GLU A 1 90 ? 20.041 -3.795 -17.869 1.00 83.12 90 GLU A O 1
ATOM 719 N N . GLU A 1 91 ? 20.675 -1.814 -18.699 1.00 81.12 91 GLU A N 1
ATOM 720 C CA . GLU A 1 91 ? 20.074 -1.010 -17.617 1.00 81.12 91 GLU A CA 1
ATOM 721 C C . GLU A 1 91 ? 18.552 -1.211 -17.524 1.00 81.12 91 GLU A C 1
ATOM 723 O O . GLU A 1 91 ? 17.969 -1.258 -16.440 1.00 81.12 91 GLU A O 1
ATOM 728 N N . ALA A 1 92 ? 17.882 -1.330 -18.674 1.00 78.94 92 ALA A N 1
ATOM 729 C CA . ALA A 1 92 ? 16.453 -1.608 -18.719 1.00 78.94 92 ALA A CA 1
ATOM 730 C C . ALA A 1 92 ? 16.132 -3.034 -18.240 1.00 78.94 92 ALA A C 1
ATOM 732 O O . ALA A 1 92 ? 15.096 -3.234 -17.604 1.00 78.94 92 ALA A O 1
ATOM 733 N N . GLN A 1 93 ? 17.002 -4.010 -18.516 1.00 79.81 93 GLN A N 1
ATOM 734 C CA . GLN A 1 93 ? 16.850 -5.378 -18.023 1.00 79.81 93 GLN A CA 1
ATOM 735 C C . GLN A 1 93 ? 17.086 -5.452 -16.511 1.00 79.81 93 GLN A C 1
AT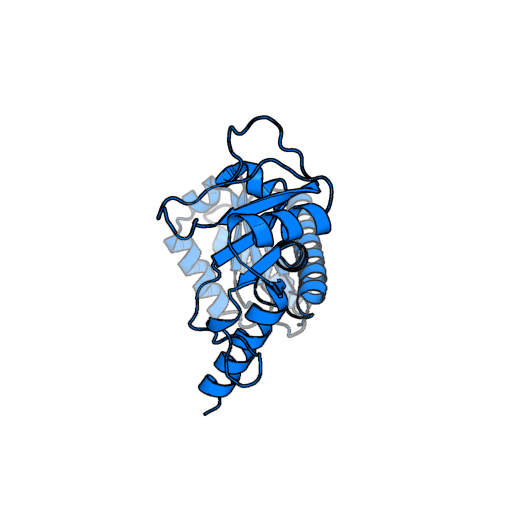OM 737 O O . GLN A 1 93 ? 16.257 -6.027 -15.817 1.00 79.81 93 GLN A O 1
ATOM 742 N N . GLU A 1 94 ? 18.123 -4.795 -15.988 1.00 78.81 94 GLU A N 1
ATOM 743 C CA . GLU A 1 94 ? 18.378 -4.694 -14.543 1.00 78.81 94 GLU A CA 1
ATOM 744 C C . GLU A 1 94 ? 17.193 -4.061 -13.800 1.00 78.81 94 GLU A C 1
ATOM 746 O O . GLU A 1 94 ? 16.777 -4.556 -12.754 1.00 78.81 94 GLU A O 1
ATOM 751 N N . PHE A 1 95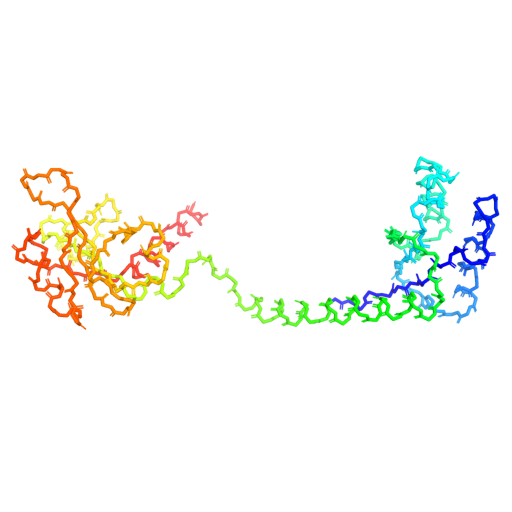 ? 16.579 -3.016 -14.370 1.00 78.81 95 PHE A N 1
ATOM 752 C CA . PHE A 1 95 ? 15.366 -2.418 -13.806 1.00 78.81 95 PHE A CA 1
ATOM 753 C C . PHE A 1 95 ? 14.189 -3.403 -13.777 1.00 78.81 95 PHE A C 1
ATOM 755 O O . PHE A 1 95 ? 13.439 -3.439 -12.803 1.00 78.81 95 PHE A O 1
ATOM 762 N N . LEU A 1 96 ? 14.000 -4.199 -14.835 1.00 75.44 96 LEU A N 1
ATOM 763 C CA . LEU A 1 96 ? 12.953 -5.224 -14.853 1.00 75.44 96 LEU A CA 1
ATOM 764 C C . LEU A 1 96 ? 13.219 -6.318 -13.827 1.00 75.44 96 LEU A C 1
ATOM 766 O O . LEU A 1 96 ? 12.289 -6.710 -13.126 1.00 75.44 96 LEU A O 1
ATOM 770 N N . ASP A 1 97 ? 14.461 -6.777 -13.726 1.00 77.12 97 ASP A N 1
ATOM 771 C CA . ASP A 1 97 ? 14.864 -7.811 -12.778 1.00 77.12 97 ASP A CA 1
ATOM 772 C C . ASP A 1 97 ? 14.655 -7.324 -11.337 1.00 77.12 97 ASP A C 1
ATOM 774 O O . ASP A 1 97 ? 14.145 -8.076 -10.507 1.00 77.12 97 ASP A O 1
ATOM 778 N N . GLN A 1 98 ? 14.940 -6.046 -11.062 1.00 72.31 98 GLN A N 1
ATOM 779 C CA . GLN A 1 98 ? 14.698 -5.425 -9.761 1.00 72.31 98 GLN A CA 1
ATOM 780 C C . GLN A 1 98 ? 13.203 -5.259 -9.453 1.00 72.31 98 GLN A C 1
ATOM 782 O O . GLN A 1 98 ? 12.749 -5.622 -8.374 1.00 72.31 98 GLN A O 1
ATOM 787 N N . VAL A 1 99 ? 12.390 -4.794 -10.406 1.00 66.69 99 VAL A N 1
ATOM 788 C CA . VAL A 1 99 ? 10.931 -4.698 -10.209 1.00 66.69 99 VAL A CA 1
ATOM 789 C C . VAL A 1 99 ? 10.300 -6.080 -10.031 1.00 66.69 99 VAL A C 1
ATOM 791 O O . VAL A 1 99 ? 9.373 -6.237 -9.241 1.00 66.69 99 VAL A O 1
ATOM 794 N N . GLN A 1 100 ? 10.795 -7.100 -10.732 1.00 66.31 100 GLN A N 1
ATOM 795 C CA . GLN A 1 100 ? 10.343 -8.478 -10.548 1.00 66.31 100 GLN A CA 1
ATOM 796 C C . GLN A 1 100 ? 10.796 -9.061 -9.212 1.00 66.31 100 GLN A C 1
ATOM 798 O O . GLN A 1 100 ? 10.019 -9.783 -8.588 1.00 66.31 100 GLN A O 1
ATOM 803 N N . SER A 1 101 ? 12.015 -8.760 -8.750 1.00 61.12 101 SER A N 1
ATOM 804 C CA . SER A 1 101 ? 12.458 -9.171 -7.418 1.00 61.12 101 SER A CA 1
ATOM 805 C C . SER A 1 101 ? 11.642 -8.486 -6.333 1.00 61.12 101 SER A C 1
ATOM 807 O O . SER A 1 101 ? 11.206 -9.159 -5.408 1.00 61.12 101 SER A O 1
ATOM 809 N N . ASP A 1 102 ? 11.359 -7.194 -6.487 1.00 55.59 102 ASP A N 1
ATOM 810 C CA . ASP A 1 102 ? 10.556 -6.418 -5.544 1.00 55.59 102 ASP A CA 1
ATOM 811 C C . ASP A 1 102 ? 9.106 -6.907 -5.534 1.00 55.59 102 ASP A C 1
ATOM 813 O O . ASP A 1 102 ? 8.529 -7.068 -4.465 1.00 55.59 102 ASP A O 1
ATOM 817 N N . TYR A 1 103 ? 8.536 -7.245 -6.697 1.00 53.25 103 TYR A N 1
ATOM 818 C CA . TYR A 1 103 ? 7.205 -7.850 -6.785 1.00 53.25 103 TYR A CA 1
ATOM 819 C C . TYR A 1 103 ? 7.171 -9.257 -6.193 1.00 53.25 103 TYR A C 1
ATOM 821 O O . TYR A 1 103 ? 6.207 -9.607 -5.533 1.00 53.25 103 TYR A O 1
ATOM 829 N N . ARG A 1 104 ? 8.218 -10.067 -6.377 1.00 57.72 104 ARG A N 1
ATOM 830 C CA . ARG A 1 104 ? 8.319 -11.397 -5.762 1.00 57.72 104 ARG A CA 1
ATOM 831 C C . ARG A 1 104 ? 8.486 -11.304 -4.249 1.00 57.72 104 ARG A C 1
ATOM 833 O O . ARG A 1 104 ? 7.922 -12.125 -3.538 1.00 57.72 104 ARG A O 1
ATOM 840 N N . ILE A 1 105 ? 9.244 -10.325 -3.758 1.00 57.69 105 ILE A N 1
ATOM 841 C CA . ILE A 1 105 ? 9.353 -10.027 -2.328 1.00 57.69 105 ILE A CA 1
ATOM 842 C C . ILE A 1 105 ? 7.995 -9.552 -1.811 1.00 57.69 105 ILE A C 1
ATOM 844 O O . ILE A 1 105 ? 7.550 -10.052 -0.791 1.00 57.69 105 ILE A O 1
ATOM 848 N N . GLN A 1 106 ? 7.295 -8.680 -2.537 1.00 48.12 106 GLN A N 1
ATOM 849 C CA . GLN A 1 106 ? 5.942 -8.240 -2.193 1.00 48.12 106 GLN A CA 1
ATOM 850 C C . GLN A 1 106 ? 4.909 -9.366 -2.269 1.00 48.12 106 GLN A C 1
ATOM 852 O O . GLN A 1 106 ? 4.044 -9.404 -1.416 1.00 48.12 106 GLN A O 1
ATOM 857 N N . GLU A 1 107 ? 4.983 -10.296 -3.223 1.00 51.34 107 GLU A N 1
ATOM 858 C CA . GLU A 1 107 ? 4.127 -11.488 -3.273 1.00 51.34 107 GLU A CA 1
ATOM 859 C C . GLU A 1 107 ? 4.467 -12.453 -2.140 1.00 51.34 107 GLU A C 1
ATOM 861 O O . GLU A 1 107 ? 3.561 -13.020 -1.557 1.00 51.34 107 GLU A O 1
ATOM 866 N N . GLN A 1 108 ? 5.741 -12.607 -1.769 1.00 53.47 108 GLN A N 1
ATOM 867 C CA . GLN A 1 108 ? 6.131 -13.401 -0.601 1.00 53.47 108 GLN A CA 1
ATOM 868 C C . GLN A 1 108 ? 5.698 -12.742 0.713 1.00 53.47 108 GLN A C 1
ATOM 870 O O . GLN A 1 108 ? 5.265 -13.441 1.622 1.00 53.47 108 GLN A O 1
ATOM 875 N N . MET A 1 109 ? 5.772 -11.413 0.812 1.00 50.41 109 MET A N 1
ATOM 876 C CA . MET A 1 109 ? 5.214 -10.647 1.928 1.00 50.41 109 MET A CA 1
ATOM 877 C C . MET A 1 109 ? 3.688 -10.725 1.925 1.00 50.41 109 MET A C 1
ATOM 879 O O . MET A 1 109 ? 3.101 -10.931 2.973 1.00 50.41 109 MET A O 1
ATOM 883 N N . ARG A 1 110 ? 3.053 -10.712 0.753 1.00 46.25 110 ARG A N 1
ATOM 884 C CA . ARG A 1 110 ? 1.608 -10.849 0.587 1.00 46.25 110 ARG A CA 1
ATOM 885 C C . ARG A 1 110 ? 1.108 -12.267 0.858 1.00 46.25 110 ARG A C 1
ATOM 887 O O . ARG A 1 110 ? 0.031 -12.414 1.397 1.00 46.25 110 ARG A O 1
ATOM 894 N N . GLU A 1 111 ? 1.862 -13.316 0.544 1.00 50.06 111 GLU A N 1
ATOM 895 C CA . GLU A 1 111 ? 1.558 -14.703 0.936 1.00 50.06 111 GLU A CA 1
ATOM 896 C C . GLU A 1 111 ? 1.790 -14.922 2.444 1.00 50.06 111 GLU A C 1
ATOM 898 O O . GLU A 1 111 ? 1.137 -15.768 3.056 1.00 50.06 111 GLU A O 1
ATOM 903 N N . LEU A 1 112 ? 2.686 -14.139 3.061 1.00 48.03 112 LEU A N 1
ATOM 904 C CA . LEU A 1 112 ? 2.815 -14.035 4.518 1.00 48.03 112 LEU A CA 1
ATOM 905 C C . LEU A 1 112 ? 1.658 -13.223 5.144 1.00 48.03 112 LEU A C 1
ATOM 907 O O . LEU A 1 112 ? 1.243 -13.561 6.250 1.00 48.03 112 LEU A O 1
ATOM 911 N N . GLU A 1 113 ? 1.105 -12.230 4.437 1.00 44.16 113 GLU A N 1
ATOM 912 C CA . GLU A 1 113 ? -0.059 -11.405 4.825 1.00 44.16 113 GLU A CA 1
ATOM 913 C C . GLU A 1 113 ? -1.425 -12.055 4.485 1.00 44.16 113 GLU A C 1
ATOM 915 O O . GLU A 1 113 ? -2.424 -11.754 5.127 1.00 44.16 113 GLU A O 1
ATOM 920 N N . GLU A 1 114 ? -1.502 -12.985 3.523 1.00 47.22 114 GLU A N 1
ATOM 921 C CA . GLU A 1 114 ? -2.713 -13.752 3.155 1.00 47.22 114 GLU A CA 1
ATOM 922 C C . GLU A 1 114 ? -3.002 -14.899 4.150 1.00 47.22 114 GLU A C 1
ATOM 924 O O . GLU A 1 114 ? -4.008 -15.603 4.033 1.00 47.22 114 GLU A O 1
ATOM 929 N N . ARG A 1 115 ? -2.186 -15.037 5.205 1.00 46.69 115 ARG A N 1
ATOM 930 C CA . ARG A 1 115 ? -2.656 -15.522 6.511 1.00 46.69 115 ARG A CA 1
ATOM 931 C C . ARG A 1 115 ? -3.366 -14.369 7.235 1.00 46.69 115 ARG A C 1
ATOM 933 O O . ARG A 1 115 ? -2.794 -13.798 8.149 1.00 46.69 115 ARG A O 1
ATOM 940 N N . ASP A 1 116 ? -4.589 -14.078 6.791 1.00 42.41 116 ASP A N 1
ATOM 941 C CA . ASP A 1 116 ? -5.548 -13.098 7.332 1.00 42.41 116 ASP A CA 1
ATOM 942 C C . ASP A 1 116 ? -4.952 -11.754 7.810 1.00 42.41 116 ASP A C 1
ATOM 944 O O . ASP A 1 116 ? -4.459 -11.670 8.939 1.00 42.41 116 ASP A O 1
ATOM 948 N N . PRO A 1 117 ? -5.157 -10.634 7.085 1.00 44.25 117 PRO A N 1
ATOM 949 C CA . PRO A 1 117 ? -5.259 -9.364 7.765 1.00 44.25 117 PRO A CA 1
ATOM 950 C C . PRO A 1 117 ? -6.618 -9.380 8.470 1.00 44.25 117 PRO A C 1
ATOM 952 O O . PRO A 1 117 ? -7.657 -9.000 7.921 1.00 44.25 117 PRO A O 1
ATOM 955 N N . MET A 1 118 ? -6.599 -9.831 9.723 1.00 42.78 118 MET A N 1
ATOM 956 C CA . MET A 1 118 ? -7.471 -9.262 10.745 1.00 42.78 118 MET A CA 1
ATOM 957 C C . MET A 1 118 ? -7.450 -7.733 10.540 1.00 42.78 118 MET A C 1
ATOM 959 O O . MET A 1 118 ? -6.397 -7.206 10.162 1.00 42.78 118 MET A O 1
ATOM 963 N N . PRO A 1 119 ? -8.576 -7.011 10.708 1.00 37.41 119 PRO A N 1
ATOM 964 C CA . PRO A 1 119 ? -8.541 -5.551 10.677 1.00 37.41 119 PRO A CA 1
ATOM 965 C C . PRO A 1 119 ? -7.352 -5.084 11.511 1.00 37.41 119 PRO A C 1
ATOM 967 O O . PRO A 1 119 ? -7.093 -5.692 12.550 1.00 37.41 119 PRO A O 1
ATOM 970 N N . ASP A 1 120 ? -6.632 -4.074 11.018 1.00 40.38 120 ASP A N 1
ATOM 971 C CA . ASP A 1 120 ? -5.525 -3.414 11.709 1.00 40.38 120 ASP A CA 1
ATOM 972 C C . ASP A 1 120 ? -6.080 -2.758 12.980 1.00 40.38 120 ASP A C 1
ATOM 974 O O . ASP A 1 120 ? -6.367 -1.567 13.060 1.00 40.38 120 ASP A O 1
ATOM 978 N N . VAL A 1 121 ? -6.395 -3.610 13.942 1.00 40.47 121 VAL A N 1
ATOM 979 C CA . VAL A 1 121 ? -6.463 -3.287 15.334 1.00 40.47 121 VAL A CA 1
ATOM 980 C C . VAL A 1 121 ? -5.071 -3.635 15.779 1.00 40.47 121 VAL A C 1
ATOM 982 O O . VAL A 1 121 ? -4.718 -4.810 15.823 1.00 40.47 121 VAL A O 1
ATOM 985 N N . ASP A 1 122 ? -4.282 -2.596 15.985 1.00 42.22 122 ASP A N 1
ATOM 986 C CA . ASP A 1 122 ? -2.940 -2.619 16.532 1.00 42.22 122 ASP A CA 1
ATOM 987 C C . ASP A 1 122 ? -2.889 -3.676 17.656 1.00 42.22 122 ASP A C 1
ATOM 989 O O . ASP A 1 122 ? -3.329 -3.422 18.772 1.00 42.22 122 ASP A O 1
ATOM 993 N N . THR A 1 123 ? -2.524 -4.936 17.361 1.00 43.56 123 THR A N 1
ATOM 994 C CA . THR A 1 123 ? -2.809 -6.063 18.282 1.00 43.56 123 THR A CA 1
ATOM 995 C C . THR A 1 123 ? -1.995 -5.971 19.555 1.00 43.56 123 THR A C 1
ATOM 997 O O . THR A 1 123 ? -2.352 -6.588 20.557 1.00 43.56 123 THR A O 1
ATOM 1000 N N . ASP A 1 124 ? -0.955 -5.145 19.546 1.00 43.62 124 ASP A N 1
ATOM 1001 C CA . ASP A 1 124 ? -0.322 -4.750 20.779 1.00 43.62 124 ASP A CA 1
ATOM 1002 C C . ASP A 1 124 ? -1.280 -3.847 21.586 1.00 43.62 124 ASP A C 1
ATOM 1004 O O . ASP A 1 124 ? -1.431 -4.106 22.775 1.00 43.62 124 ASP A O 1
ATOM 1008 N N . GLU A 1 125 ? -1.955 -2.822 21.024 1.00 48.56 125 GLU A N 1
ATOM 1009 C CA . GLU A 1 125 ? -2.780 -1.813 21.766 1.00 48.56 125 GLU A CA 1
ATOM 1010 C C . GLU A 1 125 ? -3.871 -2.423 22.626 1.00 48.56 125 GLU A C 1
ATOM 1012 O O . GLU A 1 125 ? -4.245 -1.885 23.671 1.00 48.56 125 GLU A O 1
ATOM 1017 N N . ILE A 1 126 ? -4.367 -3.562 22.187 1.00 52.06 126 ILE A N 1
ATOM 1018 C CA . ILE A 1 126 ? -5.532 -4.196 22.759 1.00 52.06 126 ILE A CA 1
ATOM 1019 C C . ILE A 1 126 ? -5.160 -5.100 23.948 1.00 52.06 126 ILE A C 1
ATOM 1021 O O . ILE A 1 126 ? -5.979 -5.318 24.844 1.00 52.06 126 ILE A O 1
ATOM 1025 N N . VAL A 1 127 ? -3.927 -5.617 23.982 1.00 54.88 127 VAL A N 1
ATOM 1026 C CA . VAL A 1 127 ? -3.471 -6.559 25.017 1.00 54.88 127 VAL A CA 1
ATOM 1027 C C . VAL A 1 127 ? -3.113 -5.834 26.317 1.00 54.88 127 VAL A C 1
ATOM 1029 O O . VAL A 1 127 ? -3.422 -6.344 27.391 1.00 54.88 127 VAL A O 1
ATOM 1032 N N . ASP A 1 128 ? -2.568 -4.617 26.245 1.00 71.12 128 ASP A N 1
ATOM 1033 C CA . ASP A 1 128 ? -2.175 -3.837 27.433 1.00 71.12 128 ASP A CA 1
ATOM 1034 C C . ASP A 1 128 ? -3.201 -2.755 27.837 1.00 71.12 128 ASP A C 1
ATOM 1036 O O . ASP A 1 128 ? -2.847 -1.773 28.499 1.00 71.12 128 ASP A O 1
ATOM 1040 N N . THR A 1 129 ? -4.463 -2.903 27.415 1.00 84.19 129 THR A N 1
ATOM 1041 C CA . THR A 1 129 ? -5.556 -1.978 27.749 1.00 84.19 129 THR A CA 1
ATOM 1042 C C . THR A 1 129 ? -6.689 -2.709 28.468 1.00 84.19 129 THR A C 1
ATOM 1044 O O . THR A 1 129 ? -7.312 -3.626 27.923 1.00 84.19 129 THR A O 1
ATOM 1047 N N . LEU A 1 130 ? -7.004 -2.253 29.679 1.00 88.31 130 LEU A N 1
ATOM 1048 C CA . LEU A 1 130 ? -8.139 -2.698 30.479 1.00 88.31 130 LEU A CA 1
ATOM 1049 C C . LEU A 1 130 ? -9.205 -1.602 30.542 1.00 88.31 130 LEU A C 1
ATOM 1051 O O . LEU A 1 130 ? -8.919 -0.431 30.788 1.00 88.31 130 LEU A O 1
ATOM 1055 N N . LEU A 1 131 ? -10.455 -2.005 30.363 1.00 89.00 131 LEU A N 1
ATOM 1056 C CA . LEU A 1 131 ? -11.636 -1.159 30.458 1.00 89.00 131 LEU A CA 1
ATOM 1057 C C . LEU A 1 131 ? -12.328 -1.421 31.800 1.00 89.00 131 LEU A C 1
ATOM 1059 O O . LEU A 1 131 ? -12.676 -2.564 32.101 1.00 89.00 131 LEU A O 1
ATOM 1063 N N . GLY A 1 132 ? -12.473 -0.374 32.614 1.00 89.12 132 GLY A N 1
ATOM 1064 C CA . GLY A 1 132 ? -13.050 -0.431 33.956 1.00 89.12 132 GLY A CA 1
ATOM 1065 C C . GLY A 1 132 ? -14.531 -0.049 33.972 1.00 89.12 132 GLY A C 1
ATOM 1066 O O . GLY A 1 132 ? -14.909 1.001 33.449 1.00 89.12 132 GLY A O 1
ATOM 1067 N N . TYR A 1 133 ? -15.349 -0.878 34.622 1.00 87.69 133 TYR A N 1
ATOM 1068 C CA . TYR A 1 133 ? -16.805 -0.732 34.726 1.00 87.69 133 TYR A CA 1
ATOM 1069 C C . TYR A 1 133 ? -17.287 -0.785 36.180 1.00 87.69 133 TYR A C 1
ATOM 1071 O O . TYR A 1 133 ? -16.649 -1.386 37.059 1.00 87.69 133 TYR A O 1
ATOM 1079 N N . LEU A 1 134 ? -18.447 -0.174 36.425 1.00 86.56 134 LEU A N 1
ATOM 1080 C CA . LEU A 1 134 ? -19.175 -0.290 37.687 1.00 86.56 134 LEU A CA 1
ATOM 1081 C C . LEU A 1 134 ? -19.977 -1.605 37.722 1.00 86.56 134 LEU A C 1
ATOM 1083 O O . LEU A 1 134 ? -20.548 -1.994 36.705 1.00 86.56 134 LEU A O 1
ATOM 1087 N N . PRO A 1 135 ? -20.099 -2.283 38.878 1.00 82.06 135 PRO A N 1
ATOM 1088 C CA . PRO A 1 135 ? -20.887 -3.516 38.994 1.00 82.06 135 PRO A CA 1
ATOM 1089 C C . PRO A 1 135 ? -22.341 -3.377 38.540 1.00 82.06 135 PRO A C 1
ATOM 1091 O O . PRO A 1 135 ? -22.892 -4.301 37.952 1.00 82.06 135 PRO A O 1
ATOM 1094 N N . GLU A 1 136 ? -22.962 -2.223 38.795 1.00 82.31 136 GLU A N 1
ATOM 1095 C CA . GLU A 1 136 ? -24.340 -1.927 38.384 1.00 82.31 136 GLU A CA 1
ATOM 1096 C C . GLU A 1 136 ? -24.540 -1.784 36.869 1.00 82.31 136 GLU A C 1
ATOM 1098 O O . GLU A 1 136 ? -25.679 -1.804 36.409 1.00 82.31 136 GLU A O 1
ATOM 1103 N N . GLN A 1 137 ? -23.459 -1.645 36.096 1.00 81.56 137 GLN A N 1
ATOM 1104 C CA . GLN A 1 137 ? -23.497 -1.569 34.632 1.00 81.56 137 GLN A CA 1
ATOM 1105 C C . GLN A 1 137 ? -23.484 -2.949 33.964 1.00 81.56 137 GLN A C 1
ATOM 1107 O O . GLN A 1 137 ? -23.621 -3.042 32.745 1.00 81.56 137 GLN A O 1
ATOM 1112 N N . LEU A 1 138 ? -23.298 -4.020 34.739 1.00 76.25 138 LEU A N 1
ATOM 1113 C CA . LEU A 1 138 ? -23.307 -5.377 34.216 1.00 76.25 138 LEU A CA 1
ATOM 1114 C C . LEU A 1 138 ? -24.731 -5.884 33.992 1.00 76.25 138 LEU A C 1
ATOM 1116 O O . LEU A 1 138 ? -25.663 -5.582 34.741 1.00 76.25 138 LEU A O 1
ATOM 1120 N N . LEU A 1 139 ? -24.872 -6.736 32.982 1.00 78.44 139 LEU A N 1
ATOM 1121 C CA . LEU A 1 139 ? -26.054 -7.557 32.782 1.00 78.44 139 LEU A CA 1
ATOM 1122 C C . LEU A 1 139 ? -26.225 -8.533 33.955 1.00 78.44 139 LEU A C 1
ATOM 1124 O O . LEU A 1 139 ? -25.296 -8.829 34.708 1.00 78.44 139 LEU A O 1
ATOM 1128 N N . ALA A 1 140 ? -27.440 -9.060 34.117 1.00 73.25 140 ALA A N 1
ATOM 1129 C CA . ALA A 1 140 ? -27.786 -9.938 35.238 1.00 73.25 140 ALA A CA 1
ATOM 1130 C C . ALA A 1 140 ? -26.955 -11.238 35.294 1.00 73.25 140 ALA A C 1
ATOM 1132 O O . ALA A 1 140 ? -26.884 -11.881 36.340 1.00 73.25 140 ALA A O 1
ATOM 1133 N N . ASP A 1 141 ? -26.336 -11.624 34.180 1.00 75.38 141 ASP A N 1
ATOM 1134 C CA . ASP A 1 141 ? -25.427 -12.765 34.052 1.00 75.38 141 ASP A CA 1
ATOM 1135 C C . ASP A 1 141 ? -23.948 -12.413 34.312 1.00 75.38 141 ASP A C 1
ATOM 1137 O O . ASP A 1 141 ? -23.082 -13.286 34.243 1.00 75.38 141 ASP A O 1
ATOM 1141 N N . GLY A 1 142 ? -23.654 -11.154 34.650 1.00 67.88 142 GLY A N 1
ATOM 1142 C CA . GLY A 1 142 ? -22.308 -10.648 34.909 1.00 67.88 142 GLY A CA 1
ATOM 1143 C C . GLY A 1 142 ? -21.523 -10.271 33.650 1.00 67.88 142 GLY A C 1
ATOM 1144 O O . GLY A 1 142 ? -20.332 -9.966 33.754 1.00 67.88 142 GLY A O 1
ATOM 1145 N N . THR A 1 143 ? -22.150 -10.297 32.471 1.00 74.44 143 THR A N 1
ATOM 1146 C CA . THR A 1 143 ? -21.546 -9.814 31.220 1.00 74.44 143 THR A CA 1
ATOM 1147 C C . THR A 1 143 ? -21.733 -8.302 31.050 1.00 74.44 143 THR A C 1
ATOM 1149 O O . THR A 1 143 ? -22.511 -7.675 31.769 1.00 74.44 143 THR A O 1
ATOM 1152 N N . ILE A 1 144 ? -20.968 -7.685 30.147 1.00 74.25 144 ILE A N 1
ATOM 1153 C CA . ILE A 1 144 ? -21.068 -6.246 29.864 1.00 74.25 144 ILE A CA 1
ATOM 1154 C C . ILE A 1 144 ? -22.041 -6.048 28.709 1.00 74.25 144 ILE A C 1
ATOM 1156 O O . ILE A 1 144 ? -21.877 -6.675 27.666 1.00 74.25 144 ILE A O 1
ATOM 1160 N N . ASP A 1 145 ? -23.005 -5.146 28.876 1.00 73.25 145 ASP A N 1
ATOM 1161 C CA . ASP A 1 145 ? -23.777 -4.631 27.749 1.00 73.25 145 ASP A CA 1
ATOM 1162 C C . ASP A 1 145 ? -22.862 -3.761 26.876 1.00 73.25 145 ASP A C 1
ATOM 1164 O O . ASP A 1 145 ? -22.359 -2.727 27.320 1.00 73.25 145 ASP A O 1
ATOM 1168 N N . HIS A 1 146 ? -22.640 -4.177 25.629 1.00 69.06 146 HIS A N 1
ATOM 1169 C CA . HIS A 1 146 ? -21.765 -3.493 24.674 1.00 69.06 146 HIS A CA 1
ATOM 1170 C C . HIS A 1 146 ? -22.200 -2.055 24.343 1.00 69.06 146 HIS A C 1
ATOM 1172 O O . HIS A 1 146 ? -21.428 -1.312 23.739 1.00 69.06 146 HIS A O 1
ATOM 1178 N N . GLN A 1 147 ? -23.408 -1.642 24.739 1.00 72.31 147 GLN A N 1
ATOM 1179 C CA . GLN A 1 147 ? -23.879 -0.260 24.617 1.00 72.31 147 GLN A CA 1
ATOM 1180 C C . GLN A 1 147 ? -23.391 0.655 25.749 1.00 72.31 147 GLN A C 1
ATOM 1182 O O . GLN A 1 147 ? -23.562 1.872 25.664 1.00 72.31 147 GLN A O 1
ATOM 1187 N N . VAL A 1 148 ? -22.803 0.099 26.812 1.00 75.00 148 VAL A N 1
ATOM 1188 C CA . VAL A 1 148 ? -22.329 0.862 27.969 1.00 75.00 148 VAL A CA 1
ATOM 1189 C C . VAL A 1 148 ? -20.862 1.250 27.795 1.00 75.00 148 VAL A C 1
ATOM 1191 O O . VAL A 1 148 ? -19.984 0.405 27.620 1.00 75.00 148 VAL A O 1
ATOM 1194 N N . GLU A 1 149 ? -20.586 2.550 27.894 1.00 80.38 149 GLU A N 1
ATOM 1195 C CA . GLU A 1 149 ? -19.221 3.076 27.863 1.00 80.38 149 GLU A CA 1
ATOM 1196 C C . GLU A 1 149 ? -18.462 2.767 29.171 1.00 80.38 149 GLU A C 1
ATOM 1198 O O . GLU A 1 149 ? -19.046 2.836 30.260 1.00 80.38 149 GLU A O 1
ATOM 1203 N N . PRO A 1 150 ? -17.155 2.446 29.097 1.00 86.69 150 PRO A N 1
ATOM 1204 C CA . PRO A 1 150 ? -16.333 2.228 30.283 1.00 86.69 150 PRO A CA 1
ATOM 1205 C C . PRO A 1 150 ? -16.181 3.514 31.100 1.00 86.69 150 PRO A C 1
ATOM 1207 O O . PRO A 1 150 ? -16.046 4.611 30.559 1.00 86.69 150 PRO A O 1
ATOM 1210 N N . THR A 1 151 ? -16.142 3.384 32.426 1.00 87.62 151 THR A N 1
ATOM 1211 C CA . THR A 1 151 ? -15.938 4.522 33.338 1.00 87.62 151 THR A CA 1
ATOM 1212 C C . THR A 1 151 ? -14.494 5.030 33.297 1.00 87.62 151 THR A C 1
ATOM 1214 O O . THR A 1 151 ? -14.246 6.236 33.399 1.00 87.62 151 THR A O 1
ATOM 1217 N N . CYS A 1 152 ? -13.535 4.116 33.134 1.00 89.81 152 CYS A N 1
ATOM 1218 C CA . CYS A 1 152 ? -12.126 4.448 32.965 1.00 89.81 152 CYS A CA 1
ATOM 1219 C C . CYS A 1 152 ? -11.395 3.436 32.077 1.00 89.81 152 CYS A C 1
ATOM 1221 O O . CYS A 1 152 ? -11.835 2.303 31.882 1.00 89.81 152 CYS A O 1
ATOM 1223 N N . VAL A 1 153 ? -10.231 3.848 31.595 1.00 91.50 153 VAL A N 1
ATOM 1224 C CA . VAL A 1 153 ? -9.275 3.055 30.830 1.00 91.50 153 VAL A CA 1
ATOM 1225 C C . VAL A 1 153 ? -7.984 2.974 31.634 1.00 91.50 153 VAL A C 1
ATOM 1227 O O . VAL A 1 153 ? -7.448 4.001 32.048 1.00 91.50 153 VAL A O 1
ATOM 1230 N N . VAL A 1 154 ? -7.486 1.761 31.849 1.00 91.50 154 VAL A N 1
ATOM 1231 C CA . VAL A 1 154 ? -6.169 1.489 32.433 1.00 91.50 154 VAL A CA 1
ATOM 1232 C C . VAL A 1 154 ? -5.285 0.959 31.313 1.00 91.50 154 VAL A C 1
ATOM 1234 O O . VAL A 1 154 ? -5.609 -0.062 30.710 1.00 91.50 154 VAL A O 1
ATOM 1237 N N . ARG A 1 155 ? -4.198 1.658 30.992 1.00 91.00 155 ARG A N 1
ATOM 1238 C CA . ARG A 1 155 ? -3.367 1.341 29.823 1.00 91.00 155 ARG A CA 1
ATOM 1239 C C . ARG A 1 155 ? -1.887 1.462 30.145 1.00 91.00 155 ARG A C 1
ATOM 1241 O O . ARG A 1 155 ? -1.473 2.325 30.920 1.00 91.00 155 ARG A O 1
ATOM 1248 N N . LYS A 1 156 ? -1.082 0.602 29.531 1.00 90.31 156 LYS A N 1
ATOM 1249 C CA . LYS A 1 156 ? 0.378 0.725 29.525 1.00 90.31 156 LYS A CA 1
ATOM 1250 C C . LYS A 1 156 ? 0.814 1.725 28.452 1.00 90.31 156 LYS A C 1
ATOM 1252 O O . LYS A 1 156 ? 0.472 1.548 27.289 1.00 90.31 156 LYS A O 1
ATOM 1257 N N . ALA A 1 157 ? 1.572 2.744 28.845 1.00 87.00 157 ALA A N 1
ATOM 1258 C CA . ALA A 1 157 ? 2.066 3.829 28.006 1.00 87.00 157 ALA A CA 1
ATOM 1259 C C . ALA A 1 157 ? 3.000 3.340 26.901 1.00 87.00 157 ALA A C 1
ATOM 1261 O O . ALA A 1 157 ? 3.934 2.566 27.136 1.00 87.00 157 ALA A O 1
ATOM 1262 N N . ARG A 1 158 ? 2.777 3.861 25.700 1.00 84.62 158 ARG A N 1
ATOM 1263 C CA . ARG A 1 158 ? 3.495 3.523 24.468 1.00 84.62 158 ARG A CA 1
ATOM 1264 C C . ARG A 1 158 ? 3.950 4.771 23.764 1.00 84.62 158 ARG A C 1
ATOM 1266 O O . ARG A 1 158 ? 3.453 5.853 24.042 1.00 84.62 158 ARG A O 1
ATOM 1273 N N . GLU A 1 159 ? 4.839 4.605 22.793 1.00 81.75 159 GLU A N 1
ATOM 1274 C CA . GLU A 1 159 ? 5.311 5.713 21.963 1.00 81.75 159 GLU A CA 1
ATOM 1275 C C . GLU A 1 159 ? 4.162 6.470 21.276 1.00 81.75 159 GLU A C 1
ATOM 1277 O O . GLU A 1 159 ? 4.191 7.700 21.253 1.00 81.75 159 GLU A O 1
ATOM 1282 N N . SER A 1 160 ? 3.119 5.768 20.811 1.00 80.25 160 SER A N 1
ATOM 1283 C CA . SER A 1 160 ? 1.918 6.384 20.226 1.00 80.25 160 SER A CA 1
ATOM 1284 C C . SER A 1 160 ? 1.159 7.266 21.222 1.00 80.25 160 SER A C 1
ATOM 1286 O O . SER A 1 160 ? 0.720 8.360 20.872 1.0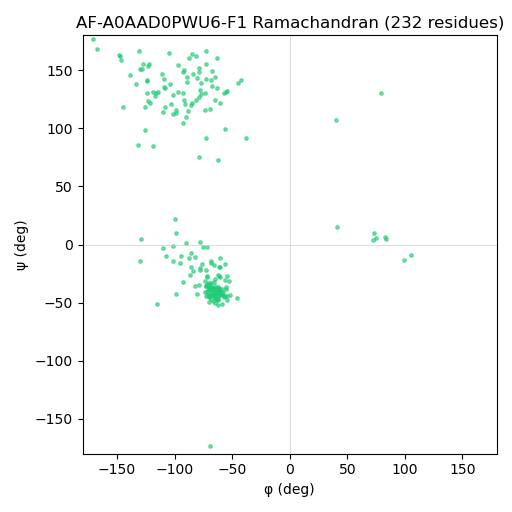0 80.25 160 SER A O 1
ATOM 1288 N N . ASP A 1 161 ? 1.094 6.868 22.495 1.00 80.88 161 ASP A N 1
ATOM 1289 C CA . ASP A 1 161 ? 0.396 7.639 23.524 1.00 80.88 161 ASP A CA 1
ATOM 1290 C C . ASP A 1 161 ? 1.057 9.001 23.764 1.00 80.88 161 ASP A C 1
ATOM 1292 O O . ASP A 1 161 ? 0.363 9.959 24.089 1.00 80.88 161 ASP A O 1
ATOM 1296 N N . PHE A 1 162 ? 2.372 9.136 23.560 1.00 81.12 162 PHE A N 1
ATOM 1297 C CA . PHE A 1 162 ? 3.079 10.418 23.700 1.00 81.12 162 PHE A CA 1
ATOM 1298 C C . PHE A 1 162 ? 2.784 11.408 22.576 1.00 81.12 162 PHE A C 1
ATOM 1300 O O . PHE A 1 162 ? 2.962 12.611 22.777 1.00 81.12 162 PHE A O 1
ATOM 1307 N N . ALA A 1 163 ? 2.338 10.936 21.411 1.00 77.38 163 ALA A N 1
ATOM 1308 C CA . ALA A 1 163 ? 1.937 11.820 20.324 1.00 77.38 163 ALA A CA 1
ATOM 1309 C C . ALA A 1 163 ? 0.609 12.524 20.647 1.00 77.38 163 ALA A C 1
ATOM 1311 O O . ALA A 1 163 ? 0.487 13.736 20.434 1.00 77.38 163 ALA A O 1
ATOM 1312 N N . ASP A 1 164 ? -0.330 11.781 21.243 1.00 77.25 164 ASP A N 1
ATOM 1313 C CA . ASP A 1 164 ? -1.733 12.192 21.327 1.00 77.25 164 ASP A CA 1
ATOM 1314 C C . ASP A 1 164 ? -2.218 12.453 22.761 1.00 77.25 164 ASP A C 1
ATOM 1316 O O . ASP A 1 164 ? -2.769 13.516 23.044 1.00 77.25 164 ASP A O 1
ATOM 1320 N N . THR A 1 165 ? -2.002 11.512 23.686 1.00 78.25 165 THR A N 1
ATOM 1321 C CA . THR A 1 165 ? -2.627 11.523 25.026 1.00 78.25 165 THR A CA 1
ATOM 1322 C C . THR A 1 165 ? -1.700 12.080 26.107 1.00 78.25 165 THR A C 1
ATOM 1324 O O . THR A 1 165 ? -2.114 12.868 26.956 1.00 78.25 165 THR A O 1
ATOM 1327 N N . LEU A 1 166 ? -0.427 11.691 26.073 1.00 81.75 166 LEU A N 1
ATOM 1328 C CA . LEU A 1 166 ? 0.611 12.057 27.039 1.00 81.75 166 LEU A CA 1
ATOM 1329 C C . LEU A 1 166 ? 1.494 13.214 26.545 1.00 81.75 166 LEU A C 1
ATOM 1331 O O . LEU A 1 166 ? 2.528 13.521 27.144 1.00 81.75 166 LEU A O 1
ATOM 1335 N N . ASN A 1 167 ? 1.103 13.864 25.448 1.00 79.50 167 ASN A N 1
ATOM 1336 C CA . ASN A 1 167 ? 1.894 14.906 24.809 1.00 79.50 167 ASN A CA 1
ATOM 1337 C C . ASN A 1 167 ? 2.138 16.092 25.757 1.00 79.50 167 ASN A C 1
ATOM 1339 O O . ASN A 1 167 ? 1.209 16.722 26.263 1.00 79.50 167 ASN A O 1
ATOM 1343 N N . GLY A 1 168 ? 3.412 16.397 26.010 1.00 70.38 168 GLY A N 1
ATOM 1344 C CA . GLY A 1 168 ? 3.820 17.488 26.896 1.00 70.38 168 GLY A CA 1
ATOM 1345 C C . GLY A 1 168 ? 3.656 17.204 28.395 1.00 70.38 168 GLY A C 1
ATOM 1346 O O . GLY A 1 168 ? 3.901 18.104 29.202 1.00 70.38 168 GLY A O 1
ATOM 1347 N N . LEU A 1 169 ? 3.281 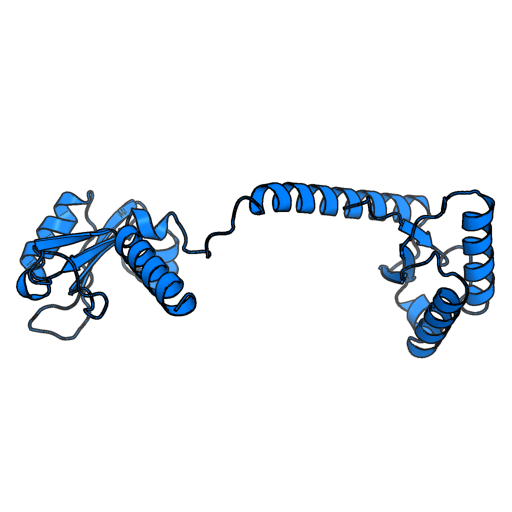15.981 28.790 1.00 77.56 169 LEU A N 1
ATOM 1348 C CA . LEU A 1 169 ? 3.211 15.586 30.195 1.00 77.56 169 LEU A CA 1
ATOM 1349 C C . LEU A 1 169 ? 4.570 15.091 30.696 1.00 77.56 169 LEU A C 1
ATOM 1351 O O . LEU A 1 169 ? 5.136 14.117 30.206 1.00 77.56 169 LEU A O 1
ATOM 1355 N N . ASN A 1 170 ? 5.090 15.768 31.718 1.00 69.94 170 ASN A N 1
ATOM 1356 C CA . ASN A 1 170 ? 6.345 15.387 32.358 1.00 69.94 170 ASN A CA 1
ATOM 1357 C C . ASN A 1 170 ? 6.137 14.191 33.299 1.00 69.94 170 ASN A C 1
ATOM 1359 O O . ASN A 1 170 ? 5.181 14.169 34.070 1.00 69.94 170 ASN A O 1
ATOM 1363 N N . GLY A 1 171 ? 7.083 13.248 33.293 1.00 79.75 171 GLY A N 1
ATOM 1364 C CA . GLY A 1 171 ? 7.146 12.137 34.252 1.00 79.75 171 GLY A CA 1
ATOM 1365 C C . GLY A 1 171 ? 6.734 10.771 33.707 1.00 79.75 171 GLY A C 1
ATOM 1366 O O . GLY A 1 171 ? 6.966 9.784 34.392 1.00 79.75 171 GLY A O 1
ATOM 1367 N N . TYR A 1 172 ? 6.192 10.710 32.490 1.00 87.44 172 TYR A N 1
ATOM 1368 C CA . TYR A 1 172 ? 5.815 9.470 31.815 1.00 87.44 172 TYR A CA 1
ATOM 1369 C C . TYR A 1 172 ? 6.967 8.881 30.998 1.00 87.44 172 TYR A C 1
ATOM 1371 O O . TYR A 1 172 ? 7.672 9.609 30.297 1.00 87.44 172 TYR A O 1
ATOM 1379 N N . THR A 1 173 ? 7.115 7.558 31.031 1.00 86.12 173 THR A N 1
ATOM 1380 C CA . THR A 1 173 ? 8.004 6.799 30.141 1.00 86.12 173 THR A CA 1
ATOM 1381 C C . THR A 1 173 ? 7.267 5.620 29.493 1.00 86.12 173 THR A C 1
ATOM 1383 O O . THR A 1 173 ? 6.315 5.092 30.078 1.00 86.12 173 THR A O 1
ATOM 1386 N N . PRO A 1 174 ? 7.667 5.194 28.275 1.00 87.31 174 PRO A N 1
ATOM 1387 C CA . PRO A 1 174 ? 7.115 3.990 27.665 1.00 87.31 174 PRO A CA 1
ATOM 1388 C C . PRO A 1 174 ? 7.253 2.782 28.600 1.00 87.31 174 PRO A C 1
ATOM 1390 O O . PRO A 1 174 ? 8.325 2.525 29.148 1.00 87.31 174 PRO A O 1
ATOM 1393 N N . GLY A 1 175 ? 6.163 2.039 28.768 1.00 86.38 175 GLY A N 1
ATOM 1394 C CA . GLY A 1 175 ? 6.075 0.864 29.630 1.00 86.38 175 GLY A CA 1
ATOM 1395 C C . GLY A 1 175 ? 5.443 1.099 31.005 1.00 86.38 175 GLY A C 1
ATOM 1396 O O . GLY A 1 175 ? 5.087 0.110 31.646 1.00 86.38 175 GLY A O 1
ATOM 1397 N N . GLN A 1 176 ? 5.259 2.352 31.435 1.00 92.06 176 GLN A N 1
ATOM 1398 C CA . GLN A 1 176 ? 4.535 2.686 32.669 1.00 92.06 176 GLN A CA 1
ATOM 1399 C C . GLN A 1 176 ? 3.020 2.612 32.475 1.00 92.06 176 GLN A C 1
ATOM 1401 O O . GLN A 1 176 ? 2.516 2.840 31.383 1.00 92.06 176 GLN A O 1
ATOM 1406 N N . TRP A 1 177 ? 2.276 2.323 33.533 1.00 92.69 177 TRP A N 1
ATOM 1407 C CA . TRP A 1 177 ? 0.818 2.239 33.508 1.00 92.69 177 TRP A CA 1
ATOM 1408 C C . TRP A 1 177 ? 0.170 3.569 33.875 1.00 92.69 177 TRP A C 1
ATOM 1410 O O . TRP A 1 177 ? 0.706 4.329 34.677 1.00 92.69 177 TRP A O 1
ATOM 1420 N N . PHE A 1 178 ? -0.997 3.854 33.309 1.00 92.69 178 PHE A N 1
ATOM 1421 C CA . PHE A 1 178 ? -1.761 5.059 33.613 1.00 92.69 178 PHE A CA 1
ATOM 1422 C C . PHE A 1 178 ? -3.262 4.804 33.545 1.00 92.69 178 PHE A C 1
ATOM 1424 O O . PHE A 1 178 ? -3.720 3.851 32.910 1.00 92.69 178 PHE A O 1
ATOM 1431 N N . VAL A 1 179 ? -4.025 5.665 34.215 1.00 92.19 179 VAL A N 1
ATOM 1432 C CA . VAL A 1 179 ? -5.487 5.612 34.252 1.00 92.19 179 VAL A CA 1
ATOM 1433 C C . VAL A 1 179 ? -6.051 6.896 33.666 1.00 92.19 179 VAL A C 1
ATOM 1435 O O . VAL A 1 179 ? -5.639 7.996 34.042 1.00 92.19 179 VAL A O 1
ATOM 1438 N N . MET A 1 180 ? -7.003 6.746 32.751 1.00 91.12 180 MET A N 1
ATOM 1439 C CA . MET A 1 180 ? -7.773 7.832 32.160 1.00 91.12 180 MET A CA 1
ATOM 1440 C C . MET A 1 180 ? -9.256 7.577 32.403 1.00 91.12 180 MET A C 1
ATOM 1442 O O . MET A 1 180 ? -9.779 6.538 32.013 1.00 91.12 180 MET A O 1
ATOM 1446 N N . GLY A 1 181 ? -9.962 8.509 33.029 1.00 85.81 181 GLY A N 1
ATOM 1447 C CA . GLY A 1 181 ? -11.379 8.314 33.320 1.00 85.81 181 GLY A CA 1
ATOM 1448 C C . GLY A 1 181 ? -12.076 9.587 33.754 1.00 85.81 181 GLY A C 1
ATOM 1449 O O . GLY A 1 181 ? -11.438 10.601 34.042 1.00 85.81 181 GLY A O 1
ATOM 1450 N N . SER A 1 182 ? -13.401 9.529 33.803 1.00 74.50 182 SER A N 1
ATOM 1451 C CA . SER A 1 182 ? -14.205 10.581 34.424 1.00 74.50 182 SER A CA 1
ATOM 1452 C C . SER A 1 182 ? -14.396 10.263 35.905 1.00 74.50 182 SER A C 1
ATOM 1454 O O . SER A 1 182 ? -14.504 9.099 36.299 1.00 74.50 182 SER A O 1
ATOM 1456 N N . ASN A 1 183 ? -14.405 11.288 36.754 1.00 65.75 183 ASN A N 1
ATOM 1457 C CA . ASN A 1 183 ? -14.813 11.098 38.142 1.00 65.75 183 ASN A CA 1
ATOM 1458 C C . ASN A 1 183 ? -16.340 11.181 38.204 1.00 65.75 183 ASN A C 1
ATOM 1460 O O . ASN A 1 183 ? -16.947 11.989 37.506 1.00 65.75 183 ASN A O 1
ATOM 1464 N N . ALA A 1 184 ? -16.971 10.428 39.107 1.00 56.50 184 ALA A N 1
ATOM 1465 C CA . ALA A 1 184 ? -18.431 10.433 39.269 1.00 56.50 184 ALA A CA 1
ATOM 1466 C C . ALA A 1 184 ? -19.035 11.831 39.559 1.00 56.50 184 ALA A C 1
ATOM 1468 O O . ALA A 1 184 ? -20.239 12.033 39.423 1.00 56.50 184 ALA A O 1
ATOM 1469 N N . SER A 1 185 ? -18.210 12.799 39.972 1.00 59.34 185 SER A N 1
ATOM 1470 C CA . SER A 1 185 ? -18.602 14.166 40.323 1.00 59.34 185 SER A CA 1
ATOM 1471 C C . SER A 1 185 ? -18.193 15.243 39.309 1.00 59.34 185 SER A C 1
ATOM 1473 O O . SER A 1 185 ? -18.633 16.383 39.449 1.00 59.34 185 SER A O 1
ATOM 1475 N N . ASP A 1 186 ? -17.365 14.921 38.311 1.00 57.34 186 ASP A N 1
ATOM 1476 C CA . ASP A 1 186 ? -16.746 15.897 37.408 1.00 57.34 186 ASP A CA 1
ATOM 1477 C C . ASP A 1 186 ? -16.640 15.295 35.998 1.00 57.34 186 ASP A C 1
ATOM 1479 O O . ASP A 1 186 ? -15.982 14.277 35.795 1.00 57.34 186 ASP A O 1
ATOM 1483 N N . GLN A 1 187 ? -17.311 15.916 35.022 1.00 58.78 187 GLN A N 1
ATOM 1484 C CA . GLN A 1 187 ? -17.367 15.438 33.630 1.00 58.78 187 GLN A CA 1
ATOM 1485 C C . GLN A 1 187 ? -16.044 15.630 32.870 1.00 58.78 187 GLN A C 1
ATOM 1487 O O . GLN A 1 187 ? -15.945 15.263 31.700 1.00 58.78 187 GLN A O 1
ATOM 1492 N N . SER A 1 188 ? -15.029 16.228 33.500 1.00 66.25 188 SER A N 1
ATOM 1493 C CA . SER A 1 188 ? -13.704 16.347 32.903 1.00 66.25 188 SER A CA 1
ATOM 1494 C C . SER A 1 188 ? -12.938 15.023 32.986 1.00 66.25 188 SER A C 1
ATOM 1496 O O . SER A 1 188 ? -12.823 14.407 34.045 1.00 66.25 188 SER A O 1
ATOM 1498 N N . VAL A 1 189 ? -12.397 14.591 31.845 1.00 74.88 189 VAL A N 1
ATOM 1499 C CA . VAL A 1 189 ? -11.491 13.441 31.771 1.00 74.88 189 VAL A CA 1
ATOM 1500 C C . VAL A 1 189 ? -10.218 13.779 32.541 1.00 74.88 189 VAL A C 1
ATOM 1502 O O . VAL A 1 189 ? -9.570 14.793 32.269 1.00 74.88 189 VAL A O 1
ATOM 1505 N N . ARG A 1 190 ? -9.863 12.935 33.511 1.00 80.69 190 ARG A N 1
ATOM 1506 C CA . ARG A 1 190 ? -8.636 13.056 34.298 1.00 80.69 190 ARG A CA 1
ATOM 1507 C C . ARG A 1 190 ? -7.665 11.956 33.925 1.00 80.69 190 ARG A C 1
ATOM 1509 O O . ARG A 1 190 ? -8.060 10.816 33.694 1.00 80.69 190 ARG A O 1
ATOM 1516 N N . LEU A 1 191 ? -6.394 12.332 33.914 1.00 88.88 191 LEU A N 1
ATOM 1517 C CA . LEU A 1 191 ? -5.271 11.429 33.755 1.00 88.88 191 LEU A CA 1
ATOM 1518 C C . LEU A 1 191 ? -4.543 11.310 35.099 1.00 88.88 191 LEU A C 1
ATOM 1520 O O . LEU A 1 191 ? -4.319 12.323 35.769 1.00 88.88 191 LEU A O 1
ATOM 1524 N N . SER A 1 192 ? -4.194 10.089 35.497 1.00 89.88 192 SER A N 1
ATOM 1525 C CA . SER A 1 192 ? -3.452 9.817 36.731 1.00 89.88 192 SER A CA 1
ATOM 1526 C C . SER A 1 192 ? -1.994 10.305 36.664 1.00 89.88 192 SER A C 1
ATOM 1528 O O . SER A 1 192 ? -1.575 10.981 35.727 1.00 89.88 192 SER A O 1
ATOM 1530 N N . SER A 1 193 ? -1.198 9.982 37.683 1.00 91.00 193 SER A N 1
ATOM 1531 C CA . SER A 1 193 ? 0.263 9.868 37.561 1.00 91.00 193 SER A CA 1
ATOM 1532 C C . SER A 1 193 ? 0.640 8.491 36.982 1.00 91.00 193 SER A C 1
ATOM 1534 O O . SER A 1 193 ? -0.198 7.587 37.043 1.00 91.00 193 SER A O 1
ATOM 1536 N N . PRO A 1 194 ? 1.867 8.296 36.461 1.00 93.31 194 PRO A N 1
ATOM 1537 C CA . PRO A 1 194 ? 2.320 6.978 36.021 1.00 93.31 194 PRO A CA 1
ATOM 1538 C C . PRO A 1 194 ? 2.502 6.002 37.193 1.00 93.31 194 PRO A C 1
ATOM 1540 O O . PRO A 1 194 ? 2.867 6.408 38.299 1.00 93.31 194 PRO A O 1
ATOM 1543 N N . PHE A 1 195 ? 2.292 4.717 36.915 1.00 94.06 195 PHE A N 1
ATOM 1544 C CA . PHE A 1 195 ? 2.480 3.577 37.813 1.00 94.06 195 PHE A CA 1
ATOM 1545 C C . PHE A 1 195 ? 3.470 2.576 37.209 1.00 94.06 195 PHE A C 1
ATOM 1547 O O . PHE A 1 195 ? 3.616 2.481 35.989 1.00 94.06 195 PHE A O 1
ATOM 1554 N N . GLU A 1 196 ? 4.129 1.784 38.051 1.00 90.44 196 GLU A N 1
ATOM 1555 C CA . GLU A 1 196 ? 5.139 0.819 37.590 1.00 90.44 196 GLU A CA 1
ATOM 1556 C C . GLU A 1 196 ? 4.525 -0.522 37.158 1.00 90.44 196 GLU A C 1
ATOM 1558 O O . GLU A 1 196 ? 5.147 -1.294 36.428 1.00 90.44 196 GLU A O 1
ATOM 1563 N N . ASN A 1 197 ? 3.301 -0.825 37.597 1.00 90.81 197 ASN A N 1
ATOM 1564 C CA . ASN A 1 197 ? 2.630 -2.087 37.302 1.00 90.81 197 ASN A CA 1
ATOM 1565 C C . ASN A 1 197 ? 1.104 -1.937 37.185 1.00 90.81 197 ASN A C 1
ATOM 1567 O O . ASN A 1 197 ? 0.516 -0.963 37.651 1.00 90.81 197 ASN A O 1
ATOM 1571 N N . GLU A 1 198 ? 0.483 -2.938 36.559 1.00 92.19 198 GLU A N 1
ATOM 1572 C CA . GLU A 1 198 ? -0.961 -3.010 36.309 1.00 92.19 198 GLU A CA 1
ATOM 1573 C C . GLU A 1 198 ? -1.780 -2.976 37.605 1.00 92.19 198 GLU A C 1
ATOM 1575 O O . GLU A 1 198 ? -2.762 -2.245 37.684 1.00 92.19 198 GLU A O 1
ATOM 1580 N N . ALA A 1 199 ? -1.342 -3.711 38.635 1.00 91.75 199 ALA A N 1
ATOM 1581 C CA . ALA A 1 199 ? -2.074 -3.854 39.891 1.00 91.75 199 ALA A CA 1
ATOM 1582 C C . ALA A 1 199 ? -2.258 -2.509 40.616 1.00 91.75 199 ALA A C 1
ATOM 1584 O O . ALA A 1 199 ? -3.356 -2.186 41.065 1.00 91.75 199 ALA A O 1
ATOM 1585 N N . GLU A 1 200 ? -1.207 -1.687 40.674 1.00 93.75 200 GLU A N 1
ATOM 1586 C CA . GLU A 1 200 ? -1.280 -0.335 41.239 1.00 93.75 200 GLU A CA 1
ATOM 1587 C C . GLU A 1 200 ? -2.251 0.563 40.466 1.00 93.75 200 GLU A C 1
ATOM 1589 O O . GLU A 1 200 ? -2.999 1.340 41.067 1.00 93.75 200 GLU A O 1
ATOM 1594 N N . ALA A 1 201 ? -2.265 0.442 39.137 1.00 92.69 201 ALA A N 1
ATOM 1595 C CA . ALA A 1 201 ? -3.148 1.221 38.284 1.00 92.69 201 ALA A CA 1
ATOM 1596 C C . ALA A 1 201 ? -4.617 0.777 38.425 1.00 92.69 201 ALA A C 1
ATOM 1598 O O . ALA A 1 201 ? -5.506 1.626 38.506 1.00 92.69 201 ALA A O 1
ATOM 1599 N N . THR A 1 202 ? -4.892 -0.526 38.537 1.00 92.56 202 THR A N 1
ATOM 1600 C CA . THR A 1 202 ? -6.250 -1.041 38.791 1.00 92.56 202 THR A CA 1
ATOM 1601 C C . THR A 1 202 ? -6.747 -0.705 40.196 1.00 92.56 202 THR A C 1
ATOM 1603 O O . THR A 1 202 ? -7.903 -0.310 40.348 1.00 92.56 202 THR A O 1
ATOM 1606 N N . ASP A 1 203 ? -5.883 -0.761 41.216 1.00 92.38 203 ASP A N 1
ATOM 1607 C CA . ASP A 1 203 ? -6.223 -0.351 42.588 1.00 92.38 203 ASP A CA 1
ATOM 1608 C C . ASP A 1 203 ? -6.571 1.144 42.647 1.00 92.38 203 ASP A C 1
ATOM 1610 O O . ASP A 1 203 ? -7.523 1.560 43.318 1.00 92.38 203 ASP A O 1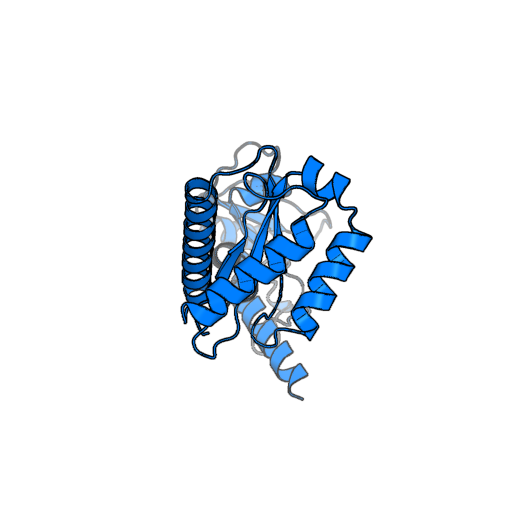
ATOM 1614 N N . TYR A 1 204 ? -5.817 1.970 41.914 1.00 92.50 204 TYR A N 1
ATOM 1615 C CA . TYR A 1 204 ? -6.130 3.385 41.743 1.00 92.50 204 TYR A CA 1
ATOM 1616 C C . TYR A 1 204 ? -7.480 3.577 41.043 1.00 92.50 204 TYR A C 1
ATOM 1618 O O . TYR A 1 204 ? -8.318 4.337 41.533 1.00 92.50 204 TYR A O 1
ATOM 1626 N N . ALA A 1 205 ? -7.720 2.863 39.940 1.00 91.06 205 ALA A N 1
ATOM 1627 C CA . ALA A 1 205 ? -8.970 2.935 39.189 1.00 91.06 205 ALA A CA 1
ATOM 1628 C C . ALA A 1 205 ? -10.191 2.555 40.044 1.00 91.06 205 ALA A C 1
ATOM 1630 O O . ALA A 1 205 ? -11.231 3.217 39.975 1.00 91.06 205 ALA A O 1
ATOM 1631 N N . GLN A 1 206 ? -10.049 1.558 40.917 1.00 91.19 206 GLN A N 1
ATOM 1632 C CA . GLN A 1 206 ? -11.098 1.170 41.853 1.00 91.19 206 GLN A CA 1
ATOM 1633 C C . GLN A 1 206 ? -11.374 2.243 42.905 1.00 91.19 206 GLN A C 1
ATOM 1635 O O . GLN A 1 206 ? -12.534 2.535 43.201 1.00 91.19 206 GLN A O 1
ATOM 1640 N N . ARG A 1 207 ? -10.329 2.853 43.469 1.00 89.69 207 ARG A N 1
ATOM 1641 C CA . ARG A 1 207 ? -10.481 3.866 44.520 1.00 89.69 207 ARG A CA 1
ATOM 1642 C C . ARG A 1 207 ? -11.045 5.186 43.995 1.00 89.69 207 ARG A C 1
ATOM 1644 O O . ARG A 1 207 ? -11.901 5.771 44.653 1.00 89.69 207 ARG A O 1
ATOM 1651 N N . GLU A 1 208 ? -10.556 5.659 42.852 1.00 88.19 208 GLU A N 1
ATOM 1652 C CA . GLU A 1 208 ? -10.873 7.001 42.343 1.00 88.19 208 GLU A CA 1
ATOM 1653 C C . GLU A 1 208 ? -12.073 7.015 41.386 1.00 88.19 208 GLU A C 1
ATOM 1655 O O . GLU A 1 208 ? -12.832 7.984 41.376 1.00 88.19 208 GLU A O 1
ATOM 1660 N N . HIS A 1 209 ? -12.277 5.937 40.618 1.00 86.06 209 HIS A N 1
ATOM 1661 C CA . HIS A 1 209 ? -13.361 5.828 39.631 1.00 86.06 209 HIS A CA 1
ATOM 1662 C C . H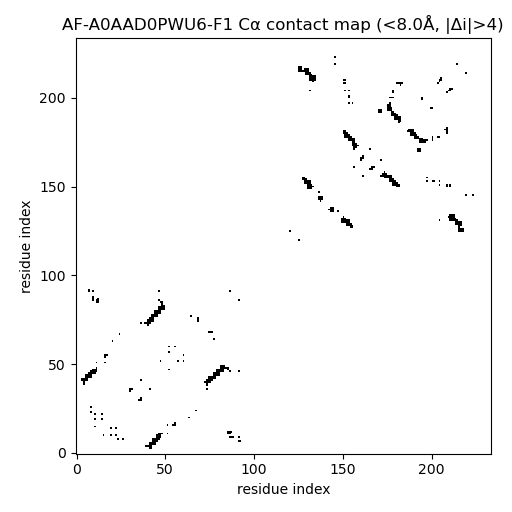IS A 1 209 ? -14.453 4.820 40.030 1.00 86.06 209 HIS A C 1
ATOM 1664 O O . HIS A 1 209 ? -15.446 4.689 39.321 1.00 86.06 209 HIS A O 1
ATOM 1670 N N . GLY A 1 210 ? -14.303 4.106 41.155 1.00 85.69 210 GLY A N 1
ATOM 1671 C CA . GLY A 1 210 ? -15.295 3.140 41.654 1.00 85.69 210 GLY A CA 1
ATOM 1672 C C . GLY A 1 210 ? -15.385 1.839 40.849 1.00 85.69 210 GLY A C 1
ATOM 1673 O O . GLY A 1 210 ? -16.233 0.992 41.133 1.00 85.69 210 GLY A O 1
ATOM 1674 N N . THR A 1 211 ? -14.521 1.663 39.847 1.00 86.38 211 THR A N 1
ATOM 1675 C CA . THR A 1 211 ? -14.546 0.504 38.949 1.00 86.38 211 THR A CA 1
ATOM 1676 C C . THR A 1 211 ? -14.041 -0.745 39.662 1.00 86.38 211 THR A C 1
ATOM 1678 O O . THR A 1 211 ? -13.004 -0.733 40.312 1.00 86.38 211 THR A O 1
ATOM 1681 N N . SER A 1 212 ? -14.778 -1.848 39.587 1.00 83.56 212 SER A N 1
ATOM 1682 C CA . SER A 1 212 ? -14.346 -3.121 40.205 1.00 83.56 212 SER A CA 1
ATOM 1683 C C . SER A 1 212 ? -14.410 -4.304 39.249 1.00 83.56 212 SER A C 1
ATOM 1685 O O . SER A 1 212 ? -14.124 -5.438 39.628 1.00 83.56 212 SER A O 1
ATOM 1687 N N . VAL A 1 213 ? -14.746 -4.029 37.990 1.00 84.75 213 VAL A N 1
ATOM 1688 C CA . VAL A 1 213 ? -14.789 -5.008 36.913 1.00 84.75 213 VAL A CA 1
ATOM 1689 C C . VAL A 1 213 ? -13.911 -4.482 35.791 1.00 84.75 213 VAL A C 1
ATOM 1691 O O . VAL A 1 213 ? -14.192 -3.422 35.238 1.00 84.75 213 VAL A O 1
ATO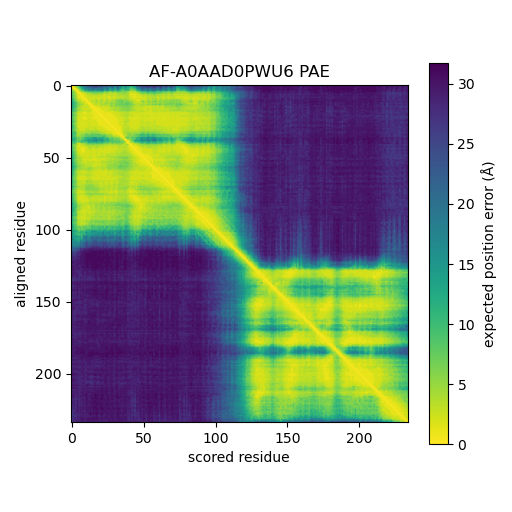M 1694 N N . PHE A 1 214 ? -12.859 -5.227 35.463 1.00 86.06 214 PHE A N 1
ATOM 1695 C CA . PHE A 1 214 ? -11.935 -4.896 34.383 1.00 86.06 214 PHE A CA 1
ATOM 1696 C C . PHE A 1 214 ? -12.037 -5.946 33.284 1.00 86.06 214 PHE A C 1
ATOM 1698 O O . PHE A 1 214 ? -12.014 -7.148 33.563 1.00 86.06 214 PHE A O 1
ATOM 1705 N N . LYS A 1 215 ? -12.164 -5.493 32.038 1.00 83.06 215 LYS A N 1
ATOM 1706 C CA . LYS A 1 215 ? -12.135 -6.352 30.851 1.00 83.06 215 LYS A CA 1
ATOM 1707 C C . LYS A 1 215 ? -11.062 -5.889 29.898 1.00 83.06 215 LYS A C 1
ATOM 1709 O O . LYS A 1 215 ? -10.876 -4.691 29.704 1.00 83.06 215 LYS A O 1
ATOM 1714 N N . GLN A 1 216 ? -10.377 -6.843 29.288 1.00 83.44 216 GLN A N 1
ATOM 1715 C CA . GLN A 1 216 ? -9.406 -6.524 28.258 1.00 83.44 216 GLN A CA 1
ATOM 1716 C C . GLN A 1 216 ? -10.150 -5.978 27.038 1.00 83.44 216 GLN A C 1
ATOM 1718 O O . GLN A 1 216 ? -11.172 -6.538 26.629 1.00 83.44 216 GLN A O 1
ATOM 1723 N N . ALA A 1 217 ? -9.641 -4.902 26.437 1.00 76.00 217 ALA A N 1
ATOM 1724 C CA . ALA A 1 217 ? -10.256 -4.315 25.245 1.00 76.00 217 ALA A CA 1
ATOM 1725 C C . ALA A 1 217 ? -10.430 -5.355 24.112 1.00 76.00 217 ALA A C 1
ATOM 1727 O O . ALA A 1 217 ? -11.380 -5.277 23.333 1.00 76.00 217 ALA A O 1
ATOM 1728 N N . ALA A 1 218 ? -9.571 -6.383 24.088 1.00 67.81 218 ALA A N 1
ATOM 1729 C CA . ALA A 1 218 ? -9.546 -7.439 23.073 1.00 67.81 218 ALA A CA 1
ATOM 1730 C C . ALA A 1 218 ? -10.753 -8.348 23.176 1.00 67.81 218 ALA A C 1
ATOM 1732 O O . ALA A 1 218 ? -11.365 -8.692 22.167 1.00 67.81 218 ALA A O 1
ATOM 1733 N N . GLU A 1 219 ? -11.118 -8.704 24.405 1.00 69.44 219 GLU A N 1
ATOM 1734 C CA . GLU A 1 219 ? -12.286 -9.534 24.671 1.00 69.44 219 GLU A CA 1
ATOM 1735 C C . GLU A 1 219 ? -13.560 -8.834 24.190 1.00 69.44 219 GLU A C 1
ATOM 1737 O O . GLU A 1 219 ? -14.424 -9.469 23.585 1.00 69.44 219 GLU A O 1
ATOM 1742 N N . ILE A 1 220 ? -13.647 -7.516 24.392 1.00 68.00 220 ILE A N 1
ATOM 1743 C CA . ILE A 1 220 ? -14.814 -6.714 24.011 1.00 68.00 220 ILE A CA 1
ATOM 1744 C C . ILE A 1 220 ? -14.897 -6.534 22.491 1.00 68.00 220 ILE A C 1
ATOM 1746 O O . ILE A 1 220 ? -15.968 -6.718 21.914 1.00 68.00 220 ILE A O 1
ATOM 1750 N N . GLN A 1 221 ? -13.785 -6.240 21.814 1.00 67.31 221 GLN A N 1
ATOM 1751 C CA . GLN A 1 221 ? -13.771 -6.110 20.352 1.00 67.31 221 GLN A CA 1
ATOM 1752 C C . GLN A 1 221 ? -14.087 -7.429 19.641 1.00 67.31 221 GLN A C 1
ATOM 1754 O O . GLN A 1 221 ? -14.849 -7.441 18.674 1.00 67.31 221 GLN A O 1
ATOM 1759 N N . LEU A 1 222 ? -13.549 -8.551 20.130 1.00 66.50 222 LEU A N 1
ATOM 1760 C CA . LEU A 1 222 ? -13.854 -9.8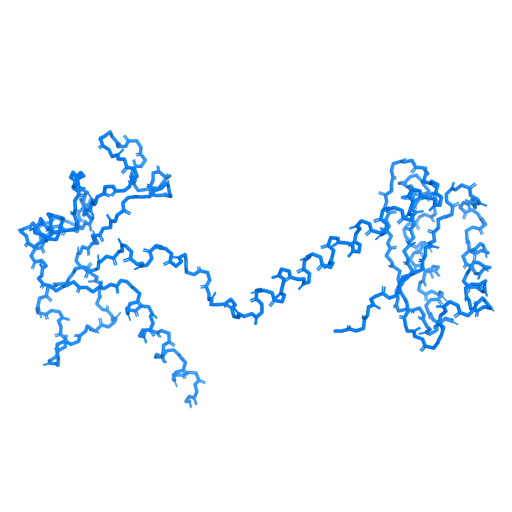74 19.582 1.00 66.50 222 LEU A CA 1
ATOM 1761 C C . LEU A 1 222 ? -15.326 -10.249 19.775 1.00 66.50 222 LEU A C 1
ATOM 1763 O O . LEU A 1 222 ? -15.920 -10.837 18.870 1.00 66.50 222 LEU A O 1
ATOM 1767 N N . ALA A 1 223 ? -15.919 -9.915 20.925 1.00 66.25 223 ALA A N 1
ATOM 1768 C CA . ALA A 1 223 ? -17.348 -10.111 21.159 1.00 66.25 223 ALA A CA 1
ATOM 1769 C C . ALA A 1 223 ? -18.191 -9.281 20.176 1.00 66.25 223 ALA A C 1
ATOM 1771 O O . ALA A 1 223 ? -19.063 -9.831 19.506 1.00 66.25 223 ALA A O 1
ATOM 1772 N N . HIS A 1 224 ? -17.848 -8.004 19.985 1.00 64.00 224 HIS A N 1
ATOM 1773 C CA . HIS A 1 224 ? -18.564 -7.120 19.066 1.00 64.00 224 HIS A CA 1
ATOM 1774 C C . HIS A 1 224 ? -18.477 -7.571 17.597 1.00 64.00 224 HIS A C 1
ATOM 1776 O O . HIS A 1 224 ? -19.476 -7.565 16.878 1.00 64.00 224 HIS A O 1
ATOM 1782 N N . LEU A 1 225 ? -17.302 -8.021 17.142 1.00 62.06 225 LEU A N 1
ATOM 1783 C CA . LEU A 1 225 ? -17.129 -8.560 15.787 1.00 62.06 225 LEU A CA 1
ATOM 1784 C C . LEU A 1 225 ? -17.991 -9.806 15.546 1.00 62.06 225 LEU A C 1
ATOM 1786 O O . LEU A 1 225 ? -18.538 -9.972 14.457 1.00 62.06 225 LEU A O 1
ATOM 1790 N N . ARG A 1 226 ? -18.145 -10.673 16.555 1.00 64.69 226 ARG A N 1
ATOM 1791 C CA . ARG A 1 226 ? -19.013 -11.857 16.454 1.00 64.69 226 ARG A CA 1
ATOM 1792 C C . ARG A 1 226 ? -20.478 -11.467 16.289 1.00 64.69 226 ARG A C 1
ATOM 1794 O O . ARG A 1 226 ? -21.125 -11.988 15.386 1.00 64.69 226 ARG A O 1
ATOM 1801 N N . GLU A 1 227 ? -20.965 -10.510 17.075 1.00 65.50 227 GLU A N 1
ATOM 1802 C CA . GLU A 1 227 ? -22.340 -10.004 16.950 1.00 65.50 227 GLU A CA 1
ATOM 1803 C C . GLU A 1 227 ? -22.611 -9.391 15.566 1.00 65.50 227 GLU A C 1
ATOM 1805 O O . GLU A 1 227 ? -23.668 -9.624 14.972 1.00 65.50 227 GLU A O 1
ATOM 1810 N N . GLN A 1 228 ? -21.650 -8.645 15.009 1.00 63.78 228 GLN A N 1
ATOM 1811 C CA . GLN A 1 228 ? -21.756 -8.070 13.661 1.00 63.78 228 GLN A CA 1
ATOM 1812 C C . GLN A 1 228 ? -21.811 -9.145 12.565 1.00 63.78 228 GLN A C 1
ATOM 1814 O O . GLN A 1 228 ? -22.582 -9.030 11.612 1.00 63.78 228 GLN A O 1
ATOM 1819 N N . ILE A 1 229 ? -21.010 -10.205 12.691 1.00 60.34 229 ILE A N 1
ATOM 1820 C CA . ILE A 1 229 ? -21.029 -11.333 11.749 1.00 60.34 229 ILE A CA 1
ATOM 1821 C C . ILE A 1 229 ? -22.378 -12.059 11.814 1.00 60.34 229 ILE A C 1
ATOM 1823 O O . ILE A 1 229 ? -22.949 -12.383 10.772 1.00 60.34 229 ILE A O 1
ATOM 1827 N N . GLU A 1 230 ? -22.907 -12.285 13.017 1.00 66.12 230 GLU A N 1
ATOM 1828 C CA . GLU A 1 230 ? -24.200 -12.947 13.219 1.00 66.12 230 GLU A CA 1
ATOM 1829 C C . GLU A 1 230 ? -25.366 -12.129 12.648 1.00 66.12 230 GLU A C 1
ATOM 1831 O O . GLU A 1 230 ? -26.242 -12.695 11.996 1.00 66.12 230 GLU A O 1
ATOM 1836 N N . THR A 1 231 ? -25.341 -10.802 12.802 1.00 66.06 231 THR A N 1
ATOM 1837 C CA . THR A 1 231 ? -26.361 -9.902 12.230 1.00 66.06 231 THR A CA 1
ATOM 1838 C C . THR A 1 231 ? -26.274 -9.752 10.711 1.00 66.06 231 THR A C 1
ATOM 1840 O O . THR A 1 231 ? -27.292 -9.508 10.070 1.00 66.06 231 THR A O 1
ATOM 1843 N N . LEU A 1 232 ? -25.095 -9.909 10.105 1.00 54.41 232 LEU A N 1
ATOM 1844 C CA . LEU A 1 232 ? -24.939 -9.918 8.642 1.00 54.41 232 LEU A CA 1
ATOM 1845 C C . LEU A 1 232 ? -25.350 -11.254 8.006 1.00 54.41 232 LEU A C 1
ATOM 1847 O O . LEU A 1 232 ? -25.633 -11.306 6.807 1.00 54.41 232 LEU A O 1
ATOM 1851 N N . ALA A 1 233 ? -25.356 -12.333 8.790 1.00 57.78 233 ALA A N 1
ATOM 1852 C CA . ALA A 1 233 ? -25.748 -13.670 8.356 1.00 57.78 233 ALA A CA 1
ATOM 1853 C C . ALA A 1 233 ? -27.261 -13.949 8.484 1.00 57.78 233 ALA A C 1
ATOM 1855 O O . ALA A 1 233 ? -27.725 -14.967 7.960 1.00 57.78 233 ALA A O 1
ATOM 1856 N N . SER A 1 234 ? -28.012 -13.077 9.169 1.00 50.19 234 SER A N 1
ATOM 1857 C CA . SER A 1 234 ? -29.466 -13.165 9.399 1.00 50.19 234 SER A CA 1
ATOM 1858 C C . SER A 1 234 ? -30.277 -12.297 8.442 1.00 50.19 234 SER A C 1
ATOM 1860 O O . SER A 1 234 ? -31.302 -12.795 7.925 1.00 50.19 234 SER A O 1
#

pLDDT: mean 77.05, std 14.75, range [33.03, 94.06]

Radius of gyration: 30.96 Å; Cα contacts (8 Å, |Δi|>4): 285; chains: 1; bounding box: 51×37×82 Å

Mean predicted aligned error: 17.97 Å

Solvent-accessible surface area (backbone atoms only — not comparable to full-atom values): 13437 Å² total; per-residue (Å²): 131,82,82,84,45,67,43,88,40,70,44,60,81,81,44,52,72,89,46,36,72,58,50,55,50,54,53,52,51,47,40,57,74,68,51,76,44,80,91,48,68,26,36,36,41,34,45,33,21,58,68,55,48,59,72,49,31,69,71,52,48,51,53,52,52,55,58,46,39,78,74,34,81,45,40,74,46,74,48,78,48,74,36,92,57,69,62,53,73,66,60,51,46,53,50,48,54,48,52,50,50,52,48,50,50,48,48,52,51,43,61,62,44,68,65,64,77,64,74,92,60,61,70,67,67,31,74,52,23,34,36,23,28,47,77,87,66,38,42,98,86,72,46,76,50,88,88,61,79,62,50,29,40,39,33,53,37,42,77,70,39,43,74,71,76,45,50,93,55,86,89,71,55,74,67,28,18,34,37,41,31,40,40,97,87,42,92,60,78,43,69,61,70,71,30,88,42,66,68,63,35,51,54,47,40,30,72,68,54,59,24,79,44,74,42,47,46,47,63,54,52,54,52,51,54,49,55,54,53,56,64,74,73,107

Secondary structure (DSSP, 8-state):
-----EEEE--TTT--TTTHHHHHHHHHHHHHHTTTTTT--EEEEEEEEHHHHHHH-HHHHHHHHHHHHTT-TTEEEEEEEEESSPPPHHHHHHHHHHHHHHHHHHHHHHHHH-S-------HHHHHTEEEEE-GGGB-TTSPBPTTSPPSEEEEE--HHHHHHTSTT-TT--TT-EEEEEEETTEEEEEE---BSSHHHHHHHHHHHH---EEEEHHHHHHHHHHHHHHHHH-

Nearest PDB structures (foldseek):
  4d80-assembly1_B  TM=4.775E-01  e=4.950E+00  Metallosphaera sedula
  4y7k-assembly1_E  TM=3.480E-01  e=3.843E+00  Methanosarcina acetivorans C2A
  2b99-assembly1_A  TM=3.923E-01  e=9.323E+00  Methanocaldococcus jannaschii

Foldseek 3Di:
DPQAAEDEAAPQVPHALVCVLVSVVVSVVVCVVVCVLVVAAHEYEYEEEPVRCVVNDVVNVVVSQVVVCVVCVSYPYYDYDYDNDRDDPVRSVVVVVVVSVVVVVVVVVVVVPVVDPPPPPVVVFQQFKKFFAAQVQADPVRHHDLVDHGQKMKGFDDPVCCVPPCPPPPDDDGGWIKMWGAFPVGRDIDIDHTHNDRVVRVVVCCVGRVTDDIDGSVVSVVVVVVVVVVVVVD